Protein AF-0000000084335325 (afdb_homodimer)

Secondary structure (DSSP, 8-state):
-PPPHHHHHHHHHH-HHHHTTTEEEEEE-TTSSEEEEEE---TTSB-TTSSB-HHHHHHHHTTHHHHHHHHHHHHTT--EEEEEEEEEEEE-S---S-EEEEEE--HHHHHHHHHHHHHTSEEEEEEEEEEE-TTS-EEEEEEEEEEEEETT------/-PPPHHHHHHHHHS-HHHHTTTEEEEEE-TTSSEEEEEE---TTSB-TTSSB-HHHHHHHHTTHHHHHHHHHHHHTT--EEEEEEEEEEEE-S---S-EEEEEE--HHHHHHHHHHHHHTSEEEEEEEEEEE-TTS-EEEEEEEEEEEEETT------

pLDDT: mean 96.62, std 7.82, range [43.34, 98.94]

Foldseek 3Di:
DQDFQVVVQVVQCPPVLCVQQQKHWDGADRLLFKTKIKGFQDPRAADPVQFGHPSNVCSNVAPRPQSSLVRNCVVVPFDKDKDWDDKDKDFAAGRNGMKMKMFGDDPVNNVVQVVCCQQPQKDKDWGKIFIAGPVRDTGMMMIIIMIMGGPPHDHPPD/DQDFQVVVQVVVCPPVLQVQQQKHWDGADRLLFKTKIKGFQDPRAADPVQFGHPSNVCSNVAPRPQSSLVRNCVVVPFDKDKDWDDKDKDFAAGRNGMKMKMFGDDPVNNVVQVVCCQQPQKDKDWGKIFIAGPVRDTGMMMIIIMIMGGPPHDHPPD

InterPro domains:
  IPR027961 Protein of unknown function DUF4442 [PF14539] (14-147)
  IPR029069 HotDog domain superfamily [SSF54637] (5-148)

Structure (mmCIF, N/CA/C/O backbone):
data_AF-0000000084335325-model_v1
#
loop_
_entity.id
_entity.type
_entity.pdbx_description
1 polymer 'DUF4442 domain-containing protein'
#
loop_
_atom_site.group_PDB
_atom_site.id
_atom_site.type_symbol
_atom_site.label_atom_id
_atom_site.label_alt_id
_atom_site.label_comp_id
_atom_site.label_asym_id
_atom_site.label_entity_id
_atom_site.label_seq_id
_atom_site.pdbx_PDB_ins_code
_atom_site.Cartn_x
_atom_site.Cartn_y
_atom_site.Cartn_z
_atom_site.occupancy
_atom_site.B_iso_or_equiv
_atom_site.auth_seq_id
_atom_site.auth_comp_id
_atom_site.auth_asym_id
_atom_site.auth_atom_id
_atom_site.pdbx_PDB_model_num
ATOM 1 N N . MET A 1 1 ? -0.635 28.531 4.941 1 58.84 1 MET A N 1
ATOM 2 C CA . MET A 1 1 ? -2.002 28.5 5.453 1 58.84 1 MET A CA 1
ATOM 3 C C . MET A 1 1 ? -2.688 27.188 5.109 1 58.84 1 MET A C 1
ATOM 5 O O . MET A 1 1 ? -2.4 26.578 4.074 1 58.84 1 MET A O 1
ATOM 9 N N . ALA A 1 2 ? -3.318 26.516 6.203 1 70.94 2 ALA A N 1
ATOM 10 C CA . ALA A 1 2 ? -4.031 25.266 6.02 1 70.94 2 ALA A CA 1
ATOM 11 C C . ALA A 1 2 ? -5.051 25.359 4.883 1 70.94 2 ALA A C 1
ATOM 13 O O . ALA A 1 2 ? -5.594 26.438 4.629 1 70.94 2 ALA A O 1
ATOM 14 N N . ILE A 1 3 ? -5.035 24.531 3.912 1 90.06 3 ILE A N 1
ATOM 15 C CA . ILE A 1 3 ? -6.004 24.453 2.828 1 90.06 3 ILE A CA 1
ATOM 16 C C . ILE A 1 3 ? -7.375 24.078 3.391 1 90.06 3 ILE A C 1
ATOM 18 O O . ILE A 1 3 ? -7.484 23.641 4.535 1 90.06 3 ILE A O 1
ATOM 22 N N . SER A 1 4 ? -8.398 24.5 2.689 1 96.56 4 SER A N 1
ATOM 23 C CA . SER A 1 4 ? -9.734 24.141 3.133 1 96.56 4 SER A CA 1
ATOM 24 C C . SER A 1 4 ? -9.992 22.656 2.941 1 96.56 4 SER A C 1
ATOM 26 O O . SER A 1 4 ? -9.352 22 2.113 1 96.56 4 SER A O 1
ATOM 28 N N . ALA A 1 5 ? -10.898 22.125 3.721 1 97.5 5 ALA A N 1
ATOM 29 C CA . ALA A 1 5 ? -11.281 20.719 3.617 1 97.5 5 ALA A CA 1
ATOM 30 C C . ALA A 1 5 ? -11.828 20.406 2.227 1 97.5 5 ALA A C 1
ATOM 32 O O . ALA A 1 5 ? -11.562 19.328 1.681 1 97.5 5 ALA A O 1
ATOM 33 N N . SER A 1 6 ? -12.625 21.359 1.688 1 97.88 6 SER A N 1
ATOM 34 C CA . SER A 1 6 ? -13.203 21.156 0.362 1 97.88 6 SER A CA 1
ATOM 35 C C . SER A 1 6 ? -12.117 21.094 -0.707 1 97.88 6 SER A C 1
ATOM 37 O O . SER A 1 6 ? -12.164 20.234 -1.589 1 97.88 6 SER A O 1
ATOM 39 N N . LEU A 1 7 ? -11.219 21.984 -0.664 1 97.62 7 LEU A N 1
ATOM 40 C CA . LEU A 1 7 ? -10.117 21.984 -1.618 1 97.62 7 LEU A CA 1
ATOM 41 C C . LEU A 1 7 ? -9.289 20.703 -1.496 1 97.62 7 LEU A C 1
ATOM 43 O O . LEU A 1 7 ? -8.922 20.109 -2.506 1 97.62 7 LEU A O 1
ATOM 47 N N . LEU A 1 8 ? -8.977 20.297 -0.31 1 98.06 8 LEU A N 1
ATOM 48 C CA . LEU A 1 8 ? -8.234 19.062 -0.089 1 98.06 8 LEU A CA 1
ATOM 49 C C . LEU A 1 8 ? -9 17.859 -0.634 1 98.06 8 LEU A C 1
ATOM 51 O O . LEU A 1 8 ? -8.414 16.984 -1.28 1 98.06 8 LEU A O 1
ATOM 55 N N . LYS A 1 9 ? -10.289 17.797 -0.362 1 98.56 9 LYS A N 1
ATOM 56 C CA . LYS A 1 9 ? -11.133 16.719 -0.847 1 98.56 9 LYS A CA 1
ATOM 57 C C . LYS A 1 9 ? -11.023 16.578 -2.363 1 98.56 9 LYS A C 1
ATOM 59 O O . LYS A 1 9 ? -10.773 15.477 -2.871 1 98.56 9 LYS A O 1
ATOM 64 N N . TRP A 1 10 ? -11.164 17.672 -3.018 1 98.38 10 TRP A N 1
ATOM 65 C CA . TRP A 1 10 ? -11.125 17.641 -4.477 1 98.38 10 TRP A CA 1
ATOM 66 C C . TRP A 1 10 ? -9.703 17.391 -4.973 1 98.38 10 TRP A C 1
ATOM 68 O O . TRP A 1 10 ? -9.508 16.703 -5.988 1 98.38 10 TRP A O 1
ATOM 78 N N . GLY A 1 11 ? -8.711 17.953 -4.309 1 97.88 11 GLY A N 1
ATOM 79 C CA . GLY A 1 11 ? -7.332 17.641 -4.633 1 97.88 11 GLY A CA 1
ATOM 80 C C . GLY A 1 11 ? -7.031 16.156 -4.57 1 97.88 11 GLY A C 1
ATOM 81 O O . GLY A 1 11 ? -6.391 15.602 -5.469 1 97.88 11 GLY A O 1
ATOM 82 N N . LEU A 1 12 ? -7.504 15.516 -3.561 1 98.5 12 LEU A N 1
ATOM 83 C CA . LEU A 1 12 ? -7.254 14.094 -3.369 1 98.5 12 LEU A CA 1
ATOM 84 C C . LEU A 1 12 ? -8.078 13.258 -4.348 1 98.5 12 LEU A C 1
ATOM 86 O O . LEU A 1 12 ? -7.633 12.195 -4.797 1 98.5 12 LEU A O 1
ATOM 90 N N . ARG A 1 13 ? -9.289 13.758 -4.703 1 98.56 13 ARG A N 1
ATOM 91 C CA . ARG A 1 13 ? -10.109 13.07 -5.695 1 98.56 13 ARG A CA 1
ATOM 92 C C . ARG A 1 13 ? -9.414 13.023 -7.051 1 98.56 13 ARG A C 1
ATOM 94 O O . ARG A 1 13 ? -9.57 12.062 -7.801 1 98.56 13 ARG A O 1
ATOM 101 N N . PHE A 1 14 ? -8.633 14.016 -7.332 1 98.06 14 PHE A N 1
ATOM 102 C CA . PHE A 1 14 ? -8 14.102 -8.641 1 98.06 14 PHE A CA 1
ATOM 103 C C . PHE A 1 14 ? -6.539 13.672 -8.57 1 98.06 14 PHE A C 1
ATOM 105 O O . PHE A 1 14 ? -5.84 13.648 -9.578 1 98.06 14 PHE A O 1
ATOM 112 N N . TYR A 1 15 ? -6.055 13.344 -7.379 1 98.31 15 TYR A N 1
ATOM 113 C CA . TYR A 1 15 ? -4.719 12.781 -7.211 1 98.31 15 TYR A CA 1
ATOM 114 C C . TYR A 1 15 ? -4.59 11.445 -7.934 1 98.31 15 TYR A C 1
ATOM 116 O O . TYR A 1 15 ? -5.281 10.484 -7.598 1 98.31 15 TYR A O 1
ATOM 124 N N . PRO A 1 16 ? -3.756 11.312 -8.922 1 98 16 PRO A N 1
ATOM 125 C CA . PRO A 1 16 ? -3.77 10.195 -9.859 1 98 16 PRO A CA 1
ATOM 126 C C . PRO A 1 16 ? -3.697 8.836 -9.164 1 98 16 PRO A C 1
ATOM 128 O O . PRO A 1 16 ? -4.453 7.926 -9.508 1 98 16 PRO A O 1
ATOM 131 N N . PRO A 1 17 ? -2.85 8.68 -8.148 1 98.44 17 PRO A N 1
ATOM 132 C CA . PRO A 1 17 ? -2.795 7.371 -7.492 1 98.44 17 PRO A CA 1
ATOM 133 C C . PR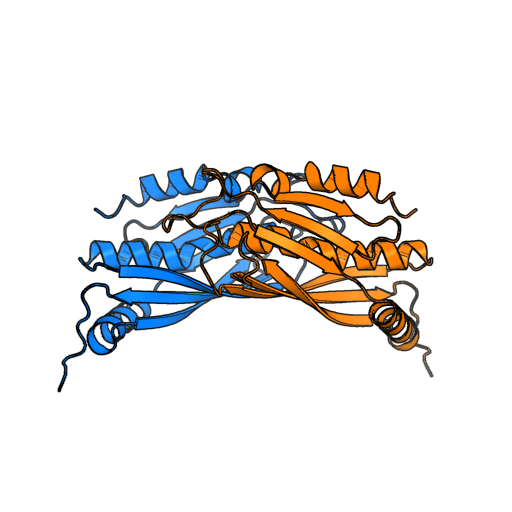O A 1 17 ? -4.141 6.941 -6.918 1 98.44 17 PRO A C 1
ATOM 135 O O . PRO A 1 17 ? -4.43 5.742 -6.84 1 98.44 17 PRO A O 1
ATOM 138 N N . LEU A 1 18 ? -4.922 7.891 -6.449 1 98.75 18 LEU A N 1
ATOM 139 C CA . LEU A 1 18 ? -6.242 7.559 -5.918 1 98.75 18 LEU A CA 1
ATOM 140 C C . LEU A 1 18 ? -7.27 7.473 -7.043 1 98.75 18 LEU A C 1
ATOM 142 O O . LEU A 1 18 ? -8.008 6.488 -7.141 1 98.75 18 LEU A O 1
ATOM 146 N N . LEU A 1 19 ? -7.293 8.398 -7.891 1 98.56 19 LEU A N 1
ATOM 147 C CA . LEU A 1 19 ? -8.312 8.562 -8.922 1 98.56 19 LEU A CA 1
ATOM 148 C C . LEU A 1 19 ? -8.375 7.328 -9.82 1 98.56 19 LEU A C 1
ATOM 150 O O . LEU A 1 19 ? -9.453 6.758 -10.023 1 98.56 19 LEU A O 1
ATOM 154 N N . PHE A 1 20 ? -7.281 6.871 -10.266 1 98.19 20 PHE A N 1
ATOM 155 C CA . PHE A 1 20 ? -7.273 5.832 -11.289 1 98.19 20 PHE A CA 1
ATOM 156 C C . PHE A 1 20 ? -7.406 4.453 -10.656 1 98.19 20 PHE A C 1
ATOM 158 O O . PHE A 1 20 ? -7.457 3.443 -11.367 1 98.19 20 PHE A O 1
ATOM 165 N N . GLN A 1 21 ? -7.496 4.438 -9.422 1 98.44 21 GLN A N 1
ATOM 166 C CA . GLN A 1 21 ? -7.742 3.184 -8.719 1 98.44 21 GLN A CA 1
ATOM 167 C C . GLN A 1 21 ? -9.156 3.143 -8.148 1 98.44 21 GLN A C 1
ATOM 169 O O . GLN A 1 21 ? -9.484 2.252 -7.359 1 98.44 21 GLN A O 1
ATOM 174 N N . ARG A 1 22 ? -9.898 4.188 -8.477 1 98.62 22 ARG A N 1
ATOM 175 C CA . ARG A 1 22 ? -11.305 4.258 -8.086 1 98.62 22 ARG A CA 1
ATOM 176 C C . ARG A 1 22 ? -11.445 4.402 -6.574 1 98.62 22 ARG A C 1
ATOM 178 O O . ARG A 1 22 ? -12.344 3.811 -5.969 1 98.62 22 ARG A O 1
ATOM 185 N N . ILE A 1 23 ? -10.516 5.082 -6.004 1 98.88 23 ILE A N 1
ATOM 186 C CA . ILE A 1 23 ? -10.57 5.504 -4.609 1 98.88 23 ILE A CA 1
ATOM 187 C C . ILE A 1 23 ? -11.219 6.887 -4.516 1 98.88 23 ILE A C 1
ATOM 189 O O . ILE A 1 23 ? -10.695 7.859 -5.062 1 98.88 23 ILE A O 1
ATOM 193 N N . TRP A 1 24 ? -12.32 6.953 -3.822 1 98.88 24 TRP A N 1
ATOM 194 C CA . TRP A 1 24 ? -13.133 8.164 -3.814 1 98.88 24 TRP A CA 1
ATOM 195 C C . TRP A 1 24 ? -13.258 8.727 -2.4 1 98.88 24 TRP A C 1
ATOM 197 O O . TRP A 1 24 ? -13.789 8.062 -1.507 1 98.88 24 TRP A O 1
ATOM 207 N N . VAL A 1 25 ? -12.703 9.945 -2.268 1 98.94 25 VAL A N 1
ATOM 208 C CA . VAL A 1 25 ? -12.891 10.641 -0.998 1 98.94 25 VAL A CA 1
ATOM 209 C C . VAL A 1 25 ? -14.312 11.188 -0.911 1 98.94 25 VAL A C 1
ATOM 211 O O . VAL A 1 25 ? -14.672 12.125 -1.625 1 98.94 25 VAL A O 1
ATOM 214 N N . VAL A 1 26 ? -15.102 10.648 -0.022 1 98.88 26 VAL A N 1
ATOM 215 C CA . VAL A 1 26 ? -16.516 10.992 0.103 1 98.88 26 VAL A CA 1
ATOM 216 C C . VAL A 1 26 ? -16.656 12.297 0.878 1 98.88 26 VAL A C 1
ATOM 218 O O . VAL A 1 26 ? -17.312 13.234 0.409 1 98.88 26 VAL A O 1
ATOM 221 N N . THR A 1 27 ? -16.062 12.352 2.061 1 98.81 27 THR A N 1
ATOM 222 C CA . THR A 1 27 ? -16.156 13.547 2.889 1 98.81 27 THR A CA 1
ATOM 223 C C . THR A 1 27 ? -14.844 13.797 3.625 1 98.81 27 THR A C 1
ATOM 225 O O . THR A 1 27 ? -14.102 12.859 3.922 1 98.81 27 THR A O 1
ATOM 228 N N . ILE A 1 28 ? -14.547 15.008 3.82 1 98.75 28 ILE A N 1
ATOM 229 C CA . ILE A 1 28 ? -13.57 15.484 4.793 1 98.75 28 ILE A CA 1
ATOM 230 C C . ILE A 1 28 ? -14.219 16.531 5.707 1 98.75 28 ILE A C 1
ATOM 232 O O . ILE A 1 28 ? -14.766 17.531 5.23 1 98.75 28 ILE A O 1
ATOM 236 N N . ALA A 1 29 ? -14.188 16.219 6.977 1 98.75 29 ALA A N 1
ATOM 237 C CA . ALA A 1 29 ? -14.758 17.156 7.93 1 98.75 29 ALA A CA 1
ATOM 238 C C . ALA A 1 29 ? -14.008 18.5 7.898 1 98.75 29 ALA A C 1
ATOM 240 O O . ALA A 1 29 ? -12.797 18.531 7.688 1 98.75 29 ALA A O 1
ATOM 241 N N . LYS A 1 30 ? -14.656 19.594 8.211 1 97.88 30 LYS A N 1
ATOM 242 C CA . LYS A 1 30 ? -14.078 20.938 8.18 1 97.88 30 LYS A CA 1
ATOM 243 C C . LYS A 1 30 ? -12.922 21.062 9.172 1 97.88 30 LYS A C 1
ATOM 245 O O . LYS A 1 30 ? -11.961 21.797 8.938 1 97.88 30 LYS A O 1
ATOM 250 N N . ASP A 1 31 ? -13.07 20.312 10.227 1 97.56 31 ASP A N 1
ATOM 251 C CA . ASP A 1 31 ? -12.031 20.375 11.25 1 97.56 31 ASP A CA 1
ATOM 252 C C . ASP A 1 31 ? -10.938 19.344 10.992 1 97.56 31 ASP A C 1
ATOM 254 O O . ASP A 1 31 ? -10.055 19.141 11.828 1 97.56 31 ASP A O 1
ATOM 258 N N . PHE A 1 32 ? -11.047 18.531 9.875 1 98.31 32 PHE A N 1
ATOM 259 C CA . PHE A 1 32 ? -10.062 17.562 9.383 1 98.31 32 PHE A CA 1
ATOM 260 C C . PHE A 1 32 ? -9.961 16.359 10.32 1 98.31 32 PHE A C 1
ATOM 262 O O . PHE A 1 32 ? -9.016 15.586 10.242 1 98.31 32 PHE A O 1
ATOM 269 N N . LYS A 1 33 ? -10.922 16.156 11.188 1 98.69 33 LYS A N 1
ATOM 270 C CA . LYS A 1 33 ? -10.812 15.094 12.172 1 98.69 33 LYS A CA 1
ATOM 271 C C . LYS A 1 33 ? -11.516 13.828 11.688 1 98.69 33 LYS A C 1
ATOM 273 O O . LYS A 1 33 ? -11.469 12.789 12.359 1 98.69 33 LYS A O 1
ATOM 278 N N . SER A 1 34 ? -12.102 13.977 10.562 1 98.81 34 SER A N 1
ATOM 279 C CA . SER A 1 34 ? -12.789 12.812 10.016 1 98.81 34 SER A CA 1
ATOM 280 C C . SER A 1 34 ? -12.773 12.828 8.492 1 98.81 34 SER A C 1
ATOM 282 O O . SER A 1 34 ? -13.109 13.844 7.875 1 98.81 34 SER A O 1
ATOM 284 N N . THR A 1 35 ? -12.398 11.75 7.895 1 98.88 35 THR A N 1
ATOM 285 C CA . THR A 1 35 ? -12.398 11.57 6.445 1 98.88 35 THR A CA 1
ATOM 286 C C . THR A 1 35 ? -13.016 10.227 6.07 1 98.88 35 THR A C 1
ATOM 288 O O . THR A 1 35 ? -12.609 9.18 6.59 1 98.88 35 THR A O 1
ATOM 291 N N . THR A 1 36 ? -14 10.227 5.215 1 98.94 36 THR A N 1
ATOM 292 C CA . THR A 1 36 ? -14.617 9.016 4.707 1 98.94 36 THR A CA 1
ATOM 293 C C . THR A 1 36 ? -14.188 8.742 3.268 1 98.94 36 THR A C 1
ATOM 295 O O . THR A 1 36 ? -14.188 9.648 2.434 1 98.94 36 THR A O 1
ATOM 298 N N . VAL A 1 37 ? -13.828 7.508 3.029 1 98.94 37 VAL A N 1
ATOM 299 C CA . VAL A 1 37 ? -13.32 7.102 1.724 1 98.94 37 VAL A CA 1
ATOM 300 C C . VAL A 1 37 ? -14.062 5.859 1.238 1 98.94 37 VAL A C 1
ATOM 302 O O . VAL A 1 37 ? -14.367 4.965 2.029 1 98.94 37 VAL A O 1
ATOM 305 N N . LYS A 1 38 ? -14.438 5.82 0.013 1 98.94 38 LYS A N 1
ATOM 306 C CA . LYS A 1 38 ? -15.023 4.664 -0.659 1 98.94 38 LYS A CA 1
ATOM 307 C C . LYS A 1 38 ? -14.102 4.137 -1.754 1 98.94 38 LYS A C 1
ATOM 309 O O . LYS A 1 38 ? -13.57 4.914 -2.553 1 98.94 38 LYS A O 1
ATOM 314 N N . VAL A 1 39 ? -13.844 2.836 -1.726 1 98.94 39 VAL A N 1
ATOM 315 C CA . VAL A 1 39 ? -13.133 2.16 -2.807 1 98.94 39 VAL A CA 1
ATOM 316 C C . VAL A 1 39 ? -14.133 1.395 -3.678 1 98.94 39 VAL A C 1
ATOM 318 O O . VAL A 1 39 ? -14.727 0.408 -3.232 1 98.94 39 VAL A O 1
ATOM 321 N N . ASN A 1 40 ? -14.273 1.841 -4.887 1 98.81 40 ASN A N 1
ATOM 322 C CA . ASN A 1 40 ? -15.211 1.2 -5.805 1 98.81 40 ASN A CA 1
ATOM 323 C C . ASN A 1 40 ? -14.555 0.04 -6.551 1 98.81 40 ASN A C 1
ATOM 325 O O . ASN A 1 40 ? -13.578 0.234 -7.277 1 98.81 40 ASN A O 1
ATOM 329 N N . ARG A 1 41 ? -15.125 -1.084 -6.305 1 98.5 41 ARG A N 1
ATOM 330 C CA . ARG A 1 41 ? -14.625 -2.242 -7.039 1 98.5 41 ARG A CA 1
ATOM 331 C C . ARG A 1 41 ? -14.961 -2.139 -8.523 1 98.5 41 ARG A C 1
ATOM 333 O O . ARG A 1 41 ? -16.109 -1.835 -8.883 1 98.5 41 ARG A O 1
ATOM 340 N N . SER A 1 42 ? -14.039 -2.404 -9.367 1 98.06 42 SER A N 1
ATOM 341 C CA . SER A 1 42 ? -14.234 -2.383 -10.812 1 98.06 42 SER A CA 1
ATOM 342 C C . SER A 1 42 ? -13.172 -3.217 -11.523 1 98.06 42 SER A C 1
ATOM 344 O O . SER A 1 42 ? -12.266 -3.75 -10.883 1 98.06 42 SER A O 1
ATOM 346 N N . LEU A 1 43 ? -13.297 -3.367 -12.859 1 96.38 43 LEU A N 1
ATOM 347 C CA . LEU A 1 43 ? -12.32 -4.109 -13.648 1 96.38 43 LEU A CA 1
ATOM 348 C C . LEU A 1 43 ? -10.969 -3.404 -13.648 1 96.38 43 LEU A C 1
ATOM 350 O O . LEU A 1 43 ? -9.945 -4.012 -13.977 1 96.38 43 LEU A O 1
ATOM 354 N N . PHE A 1 44 ? -10.898 -2.145 -13.117 1 96.56 44 PHE A N 1
ATOM 355 C CA . PHE A 1 44 ? -9.688 -1.33 -13.172 1 96.56 44 PHE A CA 1
ATOM 356 C C . PHE A 1 44 ? -8.812 -1.579 -11.953 1 96.56 44 PHE A C 1
ATOM 358 O O . PHE A 1 44 ? -7.645 -1.172 -11.922 1 96.56 44 PHE A O 1
ATOM 365 N N . ASN A 1 45 ? -9.391 -2.234 -11 1 98.5 45 ASN A N 1
ATOM 366 C CA . ASN A 1 45 ? -8.609 -2.383 -9.781 1 98.5 45 ASN A CA 1
ATOM 367 C C . ASN A 1 45 ? -8.805 -3.76 -9.156 1 98.5 45 ASN A C 1
ATOM 369 O O . ASN A 1 45 ? -8.648 -3.922 -7.941 1 98.5 45 ASN A O 1
ATOM 373 N N . ILE A 1 46 ? -9.242 -4.77 -9.898 1 97.94 46 ILE A N 1
ATOM 374 C CA . ILE A 1 46 ? -9.406 -6.109 -9.352 1 97.94 46 ILE A CA 1
ATOM 375 C C . ILE A 1 46 ? -8.188 -6.961 -9.703 1 97.94 46 ILE A C 1
ATOM 377 O O . ILE A 1 46 ? -7.52 -6.723 -10.711 1 97.94 46 ILE A O 1
ATOM 381 N N . ASN A 1 47 ? -7.879 -7.887 -8.82 1 97.25 47 ASN A N 1
ATOM 382 C CA . ASN A 1 47 ? -6.789 -8.828 -9.047 1 97.25 47 ASN A CA 1
ATOM 383 C C . ASN A 1 47 ? -7.277 -10.102 -9.734 1 97.25 47 ASN A C 1
ATOM 385 O O . ASN A 1 47 ? -8.43 -10.172 -10.172 1 97.25 47 ASN A O 1
ATOM 389 N N . TYR A 1 48 ? -6.344 -11.047 -9.961 1 94.56 48 TYR A N 1
ATOM 390 C CA . TYR A 1 48 ? -6.668 -12.266 -10.703 1 94.56 48 TYR A CA 1
ATOM 391 C C . TYR A 1 48 ? -7.609 -13.156 -9.906 1 94.56 48 TYR A C 1
ATOM 393 O O . TYR A 1 48 ? -8.195 -14.094 -10.445 1 94.56 48 TYR A O 1
ATOM 401 N N . ASN A 1 49 ? -7.777 -12.922 -8.562 1 96.19 49 ASN A N 1
ATOM 402 C CA . ASN A 1 49 ? -8.75 -13.633 -7.742 1 96.19 49 ASN A CA 1
ATOM 403 C C . ASN A 1 49 ? -10.102 -12.906 -7.727 1 96.19 49 ASN A C 1
ATOM 405 O O . ASN A 1 49 ? -10.969 -13.234 -6.918 1 96.19 49 ASN A O 1
ATOM 409 N N . TYR A 1 50 ? -10.242 -11.852 -8.484 1 96.94 50 TYR A N 1
ATOM 410 C CA . TYR A 1 50 ? -11.469 -11.086 -8.68 1 96.94 50 TYR A CA 1
ATOM 411 C C . TYR A 1 50 ? -11.844 -10.312 -7.426 1 96.94 50 TYR A C 1
ATOM 413 O O . TYR A 1 50 ? -13.023 -10.102 -7.145 1 96.94 50 TYR A O 1
ATOM 421 N N . ALA A 1 51 ? -10.977 -10 -6.633 1 98.38 51 ALA A N 1
ATOM 422 C CA . ALA A 1 51 ? -11.109 -9.094 -5.496 1 98.38 51 ALA A CA 1
ATOM 423 C C . ALA A 1 51 ? -10.367 -7.781 -5.75 1 98.38 51 ALA A C 1
ATOM 425 O O . ALA A 1 51 ? -9.562 -7.688 -6.676 1 98.38 51 ALA A O 1
ATOM 426 N N . ILE A 1 52 ? -10.672 -6.777 -5.004 1 98.88 52 ILE A N 1
ATOM 427 C CA . ILE A 1 52 ? -9.945 -5.52 -5.121 1 98.88 52 ILE A CA 1
ATOM 428 C C . ILE A 1 52 ? -8.461 -5.762 -4.863 1 98.88 52 ILE A C 1
ATOM 430 O O . ILE A 1 52 ? -8.094 -6.469 -3.92 1 98.88 52 ILE A O 1
ATOM 434 N N . PHE A 1 53 ? -7.605 -5.203 -5.672 1 98.88 53 PHE A N 1
ATOM 435 C CA . PHE A 1 53 ? -6.152 -5.293 -5.605 1 98.88 53 PHE A CA 1
ATOM 436 C C . PHE A 1 53 ? -5.637 -4.762 -4.273 1 98.88 53 PHE A C 1
ATOM 438 O O . PHE A 1 53 ? -6.016 -3.666 -3.85 1 98.88 53 PHE A O 1
ATOM 445 N N . GLY A 1 54 ? -4.766 -5.547 -3.588 1 98.75 54 GLY A N 1
ATOM 446 C CA . GLY A 1 54 ? -4.246 -5.148 -2.289 1 98.75 54 GLY A CA 1
ATOM 447 C C . GLY A 1 54 ? -3.574 -3.787 -2.309 1 98.75 54 GLY A C 1
ATOM 448 O O . GLY A 1 54 ? -3.707 -3.008 -1.363 1 98.75 54 GLY A O 1
ATOM 449 N N . GLY A 1 55 ? -2.779 -3.533 -3.379 1 98.69 55 GLY A N 1
ATOM 450 C CA . GLY A 1 55 ? -2.156 -2.227 -3.537 1 98.69 55 GLY A CA 1
ATOM 451 C C . GLY A 1 55 ? -3.154 -1.085 -3.516 1 98.69 55 GLY A C 1
ATOM 452 O O . GLY A 1 55 ? -2.873 -0.017 -2.967 1 98.69 55 GLY A O 1
ATOM 453 N N . THR A 1 56 ? -4.312 -1.281 -4.105 1 98.88 56 THR A N 1
ATOM 454 C CA . THR A 1 56 ? -5.383 -0.29 -4.105 1 98.88 56 THR A CA 1
ATOM 455 C C . THR A 1 56 ? -5.852 -0 -2.684 1 98.88 56 THR A C 1
ATOM 457 O O . THR A 1 56 ? -6.043 1.159 -2.312 1 98.88 56 THR A O 1
ATOM 460 N N . LEU A 1 57 ? -5.957 -1.041 -1.92 1 98.88 57 LEU A N 1
ATOM 461 C CA . LEU A 1 57 ? -6.461 -0.901 -0.558 1 98.88 57 LEU A CA 1
ATOM 462 C C . LEU A 1 57 ? -5.461 -0.151 0.317 1 98.88 57 LEU A C 1
ATOM 464 O O . LEU A 1 57 ? -5.848 0.714 1.106 1 98.88 57 LEU A O 1
ATOM 468 N N . PHE A 1 58 ? -4.242 -0.449 0.174 1 98.81 58 PHE A N 1
ATOM 469 C CA . PHE A 1 58 ? -3.225 0.293 0.909 1 98.81 58 PHE A CA 1
ATOM 470 C C . PHE A 1 58 ? -3.176 1.745 0.45 1 98.81 58 PHE A C 1
ATOM 472 O O . PHE A 1 58 ? -3.068 2.658 1.271 1 98.81 58 PHE A O 1
ATOM 479 N N . CYS A 1 59 ? -3.197 1.973 -0.829 1 98.69 59 CYS A N 1
ATOM 480 C CA . CYS A 1 59 ? -3.223 3.324 -1.378 1 98.69 59 CYS A CA 1
ATOM 481 C C . CYS A 1 59 ? -4.344 4.145 -0.753 1 98.69 59 CYS A C 1
ATOM 483 O O . CYS A 1 59 ? -4.168 5.332 -0.473 1 98.69 59 CYS A O 1
ATOM 485 N N . ALA A 1 60 ? -5.465 3.529 -0.55 1 98.81 60 ALA A N 1
ATOM 486 C CA . ALA A 1 60 ? -6.648 4.199 -0.015 1 98.81 60 ALA A CA 1
ATOM 487 C C . ALA A 1 60 ? -6.441 4.598 1.442 1 98.81 60 ALA A C 1
ATOM 489 O O . ALA A 1 60 ? -6.973 5.613 1.896 1 98.81 60 ALA A O 1
ATOM 490 N N . ALA A 1 61 ? -5.691 3.811 2.141 1 98.75 61 ALA A N 1
ATOM 491 C CA . ALA A 1 61 ? -5.582 4.008 3.584 1 98.75 61 ALA A CA 1
ATOM 492 C C . ALA A 1 61 ? -4.41 4.918 3.928 1 98.75 61 ALA A C 1
ATOM 494 O O . ALA A 1 61 ? -4.395 5.547 4.988 1 98.75 61 ALA A O 1
ATOM 495 N N . ASP A 1 62 ? -3.457 5.059 3.096 1 98.69 62 ASP A N 1
ATOM 496 C CA . ASP A 1 62 ? -2.131 5.594 3.389 1 98.69 62 ASP A CA 1
ATOM 497 C C . ASP A 1 62 ? -2.199 7.086 3.719 1 98.69 62 ASP A C 1
ATOM 499 O O . ASP A 1 62 ? -1.639 7.531 4.723 1 98.69 62 ASP A O 1
ATOM 503 N N . PRO A 1 63 ? -2.857 7.906 3.061 1 98.56 63 PRO A N 1
ATOM 504 C CA . PRO A 1 63 ? -2.588 9.344 3.123 1 98.56 63 PRO A CA 1
ATOM 505 C C . PRO A 1 63 ? -3.357 10.039 4.242 1 98.56 63 PRO A C 1
ATOM 507 O O . PRO A 1 63 ? -3.035 11.172 4.605 1 98.56 63 PRO A O 1
ATOM 510 N N . PHE A 1 64 ? -4.332 9.453 4.785 1 98.56 64 PHE A N 1
ATOM 511 C CA . PHE A 1 64 ? -5.367 10.25 5.434 1 98.56 64 PHE A CA 1
ATOM 512 C C . PHE A 1 64 ? -4.941 10.641 6.844 1 98.56 64 PHE A C 1
ATOM 514 O O . PHE A 1 64 ? -4.977 11.82 7.203 1 98.56 64 PHE A O 1
ATOM 521 N N . HIS A 1 65 ? -4.438 9.68 7.66 1 98.62 65 HIS A N 1
ATOM 522 C CA . HIS A 1 65 ? -4.074 10.062 9.023 1 98.62 65 HIS A CA 1
ATOM 523 C C . HIS A 1 65 ? -2.93 11.07 9.016 1 98.62 65 HIS A C 1
ATOM 525 O O . HIS A 1 65 ? -2.986 12.086 9.719 1 98.62 65 HIS A O 1
ATOM 531 N N . PRO A 1 66 ? -1.864 10.867 8.219 1 98.38 66 PRO A N 1
ATOM 532 C CA . PRO A 1 66 ? -0.813 11.891 8.172 1 98.38 66 PRO A CA 1
ATOM 533 C C . PRO A 1 66 ? -1.328 13.25 7.707 1 98.38 66 PRO A C 1
ATOM 535 O O . PRO A 1 66 ? -0.984 14.273 8.297 1 98.38 66 PRO A O 1
ATOM 538 N N . ILE A 1 67 ? -2.145 13.289 6.691 1 98.38 67 ILE A N 1
ATOM 539 C CA . ILE A 1 67 ? -2.652 14.547 6.152 1 98.38 67 ILE A CA 1
ATOM 540 C C . ILE A 1 67 ? -3.541 15.234 7.188 1 98.38 67 ILE A C 1
ATOM 542 O O . ILE A 1 67 ? -3.434 16.438 7.402 1 98.38 67 ILE A O 1
ATOM 546 N N . MET A 1 68 ? -4.406 14.469 7.809 1 98.5 68 MET A N 1
ATOM 547 C CA . MET A 1 68 ? -5.309 15.016 8.82 1 98.5 68 MET A CA 1
ATOM 548 C C . MET A 1 68 ? -4.523 15.625 9.977 1 98.5 68 MET A C 1
ATOM 550 O O . MET A 1 68 ? -4.793 16.766 10.383 1 98.5 68 MET A O 1
ATOM 554 N N . MET A 1 69 ? -3.555 14.883 10.477 1 98.44 69 MET A N 1
ATOM 555 C CA . MET A 1 69 ? -2.729 15.398 11.562 1 98.44 69 MET A CA 1
ATOM 556 C C . MET A 1 69 ? -2.004 16.672 11.133 1 98.44 69 MET A C 1
ATOM 558 O O . MET A 1 69 ? -1.95 17.641 11.891 1 98.44 69 MET A O 1
ATOM 562 N N . HIS A 1 70 ? -1.459 16.641 9.945 1 98.31 70 HIS A N 1
ATOM 563 C CA . HIS A 1 70 ? -0.753 17.797 9.422 1 98.31 70 HIS A CA 1
ATOM 564 C C . HIS A 1 70 ? -1.658 19.031 9.391 1 98.31 70 HIS A C 1
ATOM 566 O O . HIS A 1 70 ? -1.286 20.094 9.891 1 98.31 70 HIS A O 1
ATOM 572 N N . GLN A 1 71 ? -2.84 18.859 8.875 1 98.31 71 GLN A N 1
ATOM 573 C CA . GLN A 1 71 ? -3.766 19.984 8.727 1 98.31 71 GLN A CA 1
ATOM 574 C C . GLN A 1 71 ? -4.227 20.5 10.086 1 98.31 71 GLN A C 1
ATOM 576 O O . GLN A 1 71 ? -4.305 21.719 10.305 1 98.31 71 GLN A O 1
ATOM 581 N N . VAL A 1 72 ? -4.539 19.594 10.984 1 98.31 72 VAL A N 1
ATOM 582 C CA . VAL A 1 72 ? -5.012 19.969 12.312 1 98.31 72 VAL A CA 1
ATOM 583 C C . VAL A 1 72 ? -3.941 20.766 13.039 1 98.31 72 VAL A C 1
ATOM 585 O O . VAL A 1 72 ? -4.23 21.828 13.602 1 98.31 72 VAL A O 1
ATOM 588 N N . LEU A 1 73 ? -2.729 20.328 12.992 1 98.12 73 LEU A N 1
ATOM 589 C CA . LEU A 1 73 ? -1.639 20.984 13.703 1 98.12 73 LEU A CA 1
ATOM 590 C C . LEU A 1 73 ? -1.29 22.312 13.039 1 98.12 73 LEU A C 1
ATOM 592 O O . LEU A 1 73 ? -1.032 23.312 13.727 1 98.12 73 LEU A O 1
ATOM 596 N N . LEU A 1 74 ? -1.294 22.328 11.727 1 97.25 74 LEU A N 1
ATOM 597 C CA . LEU A 1 74 ? -1.068 23.562 11.008 1 97.25 74 LEU A CA 1
ATOM 598 C C . LEU A 1 74 ? -2.105 24.609 11.391 1 97.25 74 LEU A C 1
ATOM 600 O O . LEU A 1 74 ? -1.764 25.781 11.625 1 97.25 74 LEU A O 1
ATOM 604 N N . ASN A 1 75 ? -3.314 24.172 11.461 1 96.88 75 ASN A N 1
ATOM 605 C CA . ASN A 1 75 ? -4.406 25.078 11.805 1 96.88 75 ASN A CA 1
ATOM 606 C C . ASN A 1 75 ? -4.27 25.609 13.227 1 96.88 75 ASN A C 1
ATOM 608 O O . ASN A 1 75 ? -4.773 26.688 13.539 1 96.88 75 ASN A O 1
ATOM 612 N N . LYS A 1 76 ? -3.58 24.906 14.008 1 96.62 76 LYS A N 1
ATOM 613 C CA . LYS A 1 76 ? -3.361 25.328 15.391 1 96.62 76 LYS A CA 1
ATOM 614 C C . LYS A 1 76 ? -2.113 26.203 15.508 1 96.62 76 LYS A C 1
ATOM 616 O O . LYS A 1 76 ? -1.746 26.609 16.609 1 96.62 76 LYS A O 1
ATOM 621 N N . GLY A 1 77 ? -1.406 26.359 14.414 1 96.19 77 GLY A N 1
ATOM 622 C CA . GLY A 1 77 ? -0.288 27.281 14.391 1 96.19 77 GLY A CA 1
ATOM 623 C C . GLY A 1 77 ? 1.062 26.594 14.453 1 96.19 77 GLY A C 1
ATOM 624 O O . GLY A 1 77 ? 2.098 27.266 14.562 1 96.19 77 GLY A O 1
ATOM 625 N N . TYR A 1 78 ? 1.044 25.297 14.391 1 97 78 TYR A N 1
ATOM 626 C CA . TYR A 1 78 ? 2.303 24.562 14.477 1 97 78 TYR A CA 1
ATOM 627 C C . TYR A 1 78 ? 3.016 24.547 13.125 1 97 78 TYR A C 1
ATOM 629 O O . TYR A 1 78 ? 2.371 24.578 12.078 1 97 78 TYR A O 1
ATOM 637 N N . LYS A 1 79 ? 4.316 24.578 13.203 1 97.12 79 LYS A N 1
ATOM 638 C CA . LYS A 1 79 ? 5.156 24.203 12.062 1 97.12 79 LYS A CA 1
ATOM 639 C C . LYS A 1 79 ? 5.711 22.797 12.227 1 97.12 79 LYS A C 1
ATOM 641 O O . LYS A 1 79 ? 6.641 22.578 13.008 1 97.12 79 LYS A O 1
ATOM 646 N N . VAL A 1 80 ? 5.113 21.906 11.492 1 97.88 80 VAL A N 1
ATOM 647 C CA . VAL A 1 80 ? 5.469 20.5 11.695 1 97.88 80 VAL A CA 1
ATOM 648 C C . VAL A 1 80 ? 5.75 19.844 10.352 1 97.88 80 VAL A C 1
ATOM 650 O O . VAL A 1 80 ? 5.301 20.328 9.305 1 97.88 80 VAL A O 1
ATOM 653 N N . ILE A 1 81 ? 6.527 18.797 10.391 1 97.62 81 ILE A N 1
ATOM 654 C CA . ILE A 1 81 ? 6.578 17.828 9.305 1 97.62 81 ILE A CA 1
ATOM 655 C C . ILE A 1 81 ? 5.883 16.531 9.742 1 97.62 81 ILE A C 1
ATOM 657 O O . ILE A 1 81 ? 6.02 16.109 10.883 1 97.62 81 ILE A O 1
ATOM 661 N N . VAL A 1 82 ? 5.098 16 8.883 1 98.25 82 VAL A N 1
ATOM 662 C CA . VAL A 1 82 ? 4.383 14.766 9.164 1 98.25 82 VAL A CA 1
ATOM 663 C C . VAL A 1 82 ? 4.707 13.727 8.102 1 98.25 82 VAL A C 1
ATOM 665 O O . VAL A 1 82 ? 4.574 13.992 6.902 1 98.25 82 VAL A O 1
ATOM 668 N N . TRP A 1 83 ? 5.191 12.461 8.523 1 98.12 83 TRP A N 1
ATOM 669 C CA . TRP A 1 83 ? 5.527 11.344 7.652 1 98.12 83 TRP A CA 1
ATOM 670 C C . TRP A 1 83 ? 4.832 10.062 8.109 1 98.12 83 TRP A C 1
ATOM 672 O O . TRP A 1 83 ? 4.555 9.898 9.305 1 98.12 83 TRP A O 1
ATOM 682 N N . SER A 1 84 ? 4.496 9.258 7.152 1 98.25 84 SER A N 1
ATOM 683 C CA . SER A 1 84 ? 4.289 7.863 7.516 1 98.25 84 SER A CA 1
ATOM 684 C C . SER A 1 84 ? 5.617 7.145 7.723 1 98.25 84 SER A C 1
ATOM 686 O O . SER A 1 84 ? 6.516 7.227 6.879 1 98.25 84 SER A O 1
ATOM 688 N N . LYS A 1 85 ? 5.777 6.426 8.773 1 98.5 85 LYS A N 1
ATOM 689 C CA . LYS A 1 85 ? 7.004 5.699 9.086 1 98.5 85 LYS A CA 1
ATOM 690 C C . LYS A 1 85 ? 6.891 4.234 8.688 1 98.5 85 LYS A C 1
ATOM 692 O O . LYS A 1 85 ? 7.875 3.619 8.266 1 98.5 85 LYS A O 1
ATOM 697 N N . SER A 1 86 ? 5.812 3.678 8.945 1 98.88 86 SER A N 1
ATOM 698 C CA . SER A 1 86 ? 5.516 2.299 8.578 1 98.88 86 SER A CA 1
ATOM 699 C C . SER A 1 86 ? 4.012 2.055 8.5 1 98.88 86 SER A C 1
ATOM 701 O O . SER A 1 86 ? 3.221 2.902 8.922 1 98.88 86 SER A O 1
ATOM 703 N N . ALA A 1 87 ? 3.686 0.968 7.945 1 98.88 87 ALA A N 1
ATOM 704 C CA . ALA A 1 87 ? 2.287 0.549 7.91 1 98.88 87 ALA A CA 1
ATOM 705 C C . ALA A 1 87 ? 2.172 -0.968 7.797 1 98.88 87 ALA A C 1
ATOM 707 O O . ALA A 1 87 ? 3.07 -1.628 7.27 1 98.88 87 ALA A O 1
ATOM 708 N N . GLN A 1 88 ? 1.163 -1.456 8.367 1 98.88 88 GLN A N 1
ATOM 709 C CA . GLN A 1 88 ? 0.804 -2.865 8.266 1 98.88 88 GLN A CA 1
ATOM 710 C C . GLN A 1 88 ? -0.627 -3.031 7.762 1 98.88 88 GLN A C 1
ATOM 712 O O . GLN A 1 88 ? -1.544 -2.369 8.25 1 98.88 88 GLN A O 1
ATOM 717 N N . ILE A 1 89 ? -0.78 -3.836 6.793 1 98.94 89 ILE A N 1
ATOM 718 C CA . ILE A 1 89 ? -2.104 -4.145 6.262 1 98.94 89 ILE A CA 1
ATOM 719 C C . ILE A 1 89 ? -2.387 -5.637 6.418 1 98.94 89 ILE A C 1
ATOM 721 O O . ILE A 1 89 ? -1.511 -6.469 6.172 1 98.94 89 ILE A O 1
ATOM 725 N N . ASN A 1 90 ? -3.545 -5.945 6.922 1 98.94 90 ASN A N 1
ATOM 726 C CA . ASN A 1 90 ? -4.031 -7.316 7.055 1 98.94 90 ASN A CA 1
ATOM 727 C C . ASN A 1 90 ? -5.266 -7.559 6.191 1 98.94 90 ASN A C 1
ATOM 729 O O . ASN A 1 90 ? -6.285 -6.883 6.352 1 98.94 90 ASN A O 1
ATOM 733 N N . PHE A 1 91 ? -5.094 -8.484 5.297 1 98.81 91 PHE A N 1
ATOM 734 C CA . PHE A 1 91 ? -6.207 -8.883 4.441 1 98.81 91 PHE A CA 1
ATOM 735 C C . PHE A 1 91 ? -7.008 -10.008 5.086 1 98.81 91 PHE A C 1
ATOM 737 O O . PHE A 1 91 ? -6.613 -11.172 5.023 1 98.81 91 PHE A O 1
ATOM 744 N N . LEU A 1 92 ? -8.172 -9.727 5.605 1 98.69 92 LEU A N 1
ATOM 745 C CA . LEU A 1 92 ? -8.961 -10.664 6.391 1 98.69 92 LEU A CA 1
ATOM 746 C C . LEU A 1 92 ? -9.945 -11.422 5.5 1 98.69 92 LEU A C 1
ATOM 748 O O . LEU A 1 92 ? -10.172 -12.617 5.691 1 98.69 92 LEU A O 1
ATOM 752 N N . LYS A 1 93 ? -10.578 -10.719 4.582 1 97.75 93 LYS A N 1
ATOM 753 C CA . LYS A 1 93 ? -11.5 -11.242 3.576 1 97.75 93 LYS A CA 1
ATOM 754 C C . LYS A 1 93 ? -11.273 -10.578 2.223 1 97.75 93 LYS A C 1
ATOM 756 O O . LYS A 1 93 ? -10.883 -9.406 2.158 1 97.75 93 LYS A O 1
ATOM 761 N N . PRO A 1 94 ? -11.531 -11.375 1.177 1 97.12 94 PRO A N 1
ATOM 762 C CA . PRO A 1 94 ? -11.422 -10.75 -0.143 1 97.12 94 PRO A CA 1
ATOM 763 C C . PRO A 1 94 ? -12.352 -9.547 -0.304 1 97.12 94 PRO A C 1
ATOM 765 O O . PRO A 1 94 ? -13.492 -9.578 0.17 1 97.12 94 PRO A O 1
ATOM 768 N N . GLY A 1 95 ? -11.789 -8.453 -0.865 1 97.12 95 GLY A N 1
ATOM 769 C CA . GLY A 1 95 ? -12.617 -7.316 -1.249 1 97.12 95 GLY A CA 1
ATOM 770 C C . GLY A 1 95 ? -13.469 -7.59 -2.477 1 97.12 95 GLY A C 1
ATOM 771 O O . GLY A 1 95 ? -13.203 -7.055 -3.555 1 97.12 95 GLY A O 1
ATOM 772 N N . ALA A 1 96 ? -14.594 -8.242 -2.359 1 96.81 96 ALA A N 1
ATOM 773 C CA . ALA A 1 96 ? -15.414 -8.703 -3.475 1 96.81 96 ALA A CA 1
ATOM 774 C C . ALA A 1 96 ? -16.5 -7.684 -3.814 1 96.81 96 ALA A C 1
ATOM 776 O O . ALA A 1 96 ? -17.25 -7.871 -4.77 1 96.81 96 ALA A O 1
ATOM 777 N N . THR A 1 97 ? -16.609 -6.672 -3.041 1 97.81 97 THR A N 1
ATOM 778 C CA . THR A 1 97 ? -17.531 -5.559 -3.254 1 97.81 97 THR A CA 1
ATOM 779 C C . THR A 1 97 ? -16.828 -4.227 -2.988 1 97.81 97 THR A C 1
ATOM 781 O O . THR A 1 97 ? -15.625 -4.191 -2.715 1 97.81 97 THR A O 1
ATOM 784 N N . ASP A 1 98 ? -17.578 -3.148 -3.182 1 98.75 98 ASP A N 1
ATOM 785 C CA . ASP A 1 98 ? -17.062 -1.867 -2.725 1 98.75 98 ASP A CA 1
ATOM 786 C C . ASP A 1 98 ? -16.719 -1.914 -1.237 1 98.75 98 ASP A C 1
ATOM 788 O O . ASP A 1 98 ? -17.391 -2.594 -0.461 1 98.75 98 ASP A O 1
ATOM 792 N N . LEU A 1 99 ? -15.68 -1.225 -0.921 1 98.94 99 LEU A N 1
ATOM 793 C CA . LEU A 1 99 ? -15.297 -1.095 0.48 1 98.94 99 LEU A CA 1
ATOM 794 C C . LEU A 1 99 ? -15.32 0.366 0.918 1 98.94 99 LEU A C 1
ATOM 796 O O . LEU A 1 99 ? -15.188 1.269 0.09 1 98.94 99 LEU A O 1
ATOM 800 N N . ARG A 1 100 ? -15.477 0.549 2.215 1 98.88 100 ARG A N 1
ATOM 801 C CA . ARG A 1 100 ? -15.531 1.891 2.787 1 98.88 100 ARG A CA 1
ATOM 802 C C . ARG A 1 100 ? -14.82 1.938 4.137 1 98.88 100 ARG A C 1
ATOM 804 O O . ARG A 1 100 ? -14.844 0.96 4.891 1 98.88 100 ARG A O 1
ATOM 811 N N . PHE A 1 101 ? -14.281 3.064 4.426 1 98.88 101 PHE A N 1
ATOM 812 C CA . PHE A 1 101 ? -13.758 3.297 5.766 1 98.88 101 PHE A CA 1
ATOM 813 C C . PHE A 1 101 ? -13.828 4.777 6.125 1 98.88 101 PHE A C 1
ATOM 815 O O . PHE A 1 101 ? -14.031 5.625 5.254 1 98.88 101 PHE A O 1
ATOM 822 N N . THR A 1 102 ? -13.758 5.043 7.414 1 98.88 102 THR A N 1
ATOM 823 C CA . THR A 1 102 ? -13.633 6.395 7.945 1 98.88 102 THR A CA 1
ATOM 824 C C . THR A 1 102 ? -12.398 6.508 8.844 1 98.88 102 THR A C 1
ATOM 826 O O . THR A 1 102 ? -12.258 5.75 9.805 1 98.88 102 THR A O 1
ATOM 829 N N . ALA A 1 103 ? -11.5 7.332 8.438 1 98.88 103 ALA A N 1
ATOM 830 C CA . ALA A 1 103 ? -10.375 7.688 9.297 1 98.88 103 ALA A CA 1
ATOM 831 C C . ALA A 1 103 ? -10.75 8.789 10.273 1 98.88 103 ALA A C 1
ATOM 833 O O . ALA A 1 103 ? -11.352 9.797 9.891 1 98.88 103 ALA A O 1
ATOM 834 N N . THR A 1 104 ? -10.328 8.617 11.523 1 98.75 104 THR A N 1
ATOM 835 C CA . THR A 1 104 ? -10.734 9.586 12.539 1 98.75 104 THR A CA 1
ATOM 836 C C . THR A 1 104 ? -9.547 9.977 13.422 1 98.75 104 THR A C 1
ATOM 838 O O . THR A 1 104 ? -8.617 9.188 13.602 1 98.75 104 THR A O 1
ATOM 841 N N . LEU A 1 105 ? -9.578 11.18 13.828 1 98.62 105 LEU A N 1
ATOM 842 C CA . LEU A 1 105 ? -8.734 11.703 14.906 1 98.62 105 LEU A CA 1
ATOM 843 C C . LEU A 1 105 ? -9.586 12.172 16.078 1 98.62 105 LEU A C 1
ATOM 845 O O . LEU A 1 105 ? -10.5 12.977 15.914 1 98.62 105 LEU A O 1
ATOM 849 N N . THR A 1 106 ? -9.258 11.656 17.234 1 98.5 106 THR A N 1
ATOM 850 C CA . THR A 1 106 ? -9.953 12.133 18.438 1 98.5 106 THR A CA 1
ATOM 851 C C . THR A 1 106 ? -9.25 13.352 19.016 1 98.5 106 THR A C 1
ATOM 853 O O . THR A 1 106 ? -8.078 13.602 18.719 1 98.5 106 THR A O 1
ATOM 856 N N . ASP A 1 107 ? -10.008 14.023 19.875 1 98.25 107 ASP A N 1
ATOM 857 C CA . ASP A 1 107 ? -9.383 15.133 20.594 1 98.25 107 ASP A CA 1
ATOM 858 C C . ASP A 1 107 ? -8.227 14.648 21.453 1 98.25 107 ASP A C 1
ATOM 860 O O . ASP A 1 107 ? -7.23 15.359 21.625 1 98.25 107 ASP A O 1
ATOM 864 N N . ALA A 1 108 ? -8.375 13.508 22.016 1 98.38 108 ALA A N 1
ATOM 865 C CA . ALA A 1 108 ? -7.309 12.93 22.828 1 98.38 108 ALA A CA 1
ATOM 866 C C . ALA A 1 108 ? -6.062 12.648 22 1 98.38 108 ALA A C 1
ATOM 868 O O . ALA A 1 108 ? -4.941 12.875 22.453 1 98.38 108 ALA A O 1
ATOM 869 N N . ASP A 1 109 ? -6.246 12.117 20.766 1 98.31 109 ASP A N 1
ATOM 870 C CA . ASP A 1 109 ? -5.133 11.906 19.844 1 98.31 109 ASP A CA 1
ATOM 871 C C . ASP A 1 109 ? -4.352 13.203 19.625 1 98.31 109 ASP A C 1
ATOM 873 O O . ASP A 1 109 ? -3.123 13.211 19.703 1 98.31 109 ASP A O 1
ATOM 877 N N . ILE A 1 110 ? -5.078 14.234 19.344 1 98.5 110 ILE A N 1
ATOM 878 C CA . ILE A 1 110 ? -4.496 15.523 19 1 98.5 110 ILE A CA 1
ATOM 879 C C . ILE A 1 110 ? -3.785 16.109 20.234 1 98.5 110 ILE A C 1
ATOM 881 O O . ILE A 1 110 ? -2.648 16.578 20.125 1 98.5 110 ILE A O 1
ATOM 885 N N . ALA A 1 111 ? -4.418 16.031 21.375 1 98.5 111 ALA A N 1
ATOM 886 C CA . ALA A 1 111 ? -3.842 16.562 22.609 1 98.5 111 ALA A CA 1
ATOM 887 C C . ALA A 1 111 ? -2.541 15.844 22.953 1 98.5 111 ALA A C 1
ATOM 889 O O . ALA A 1 111 ? -1.569 16.469 23.375 1 98.5 111 ALA A O 1
ATOM 890 N N . GLU A 1 112 ? -2.574 14.594 22.812 1 98.62 112 GLU A N 1
ATOM 891 C CA . GLU A 1 112 ? -1.368 13.812 23.078 1 98.62 112 GLU A CA 1
ATOM 892 C C . GLU A 1 112 ? -0.229 14.219 22.141 1 98.62 112 GLU A C 1
ATOM 894 O O . GLU A 1 112 ? 0.902 14.422 22.594 1 98.62 112 GLU A O 1
ATOM 899 N N . ALA A 1 113 ? -0.537 14.289 20.859 1 98.56 113 ALA A N 1
ATOM 900 C CA . ALA A 1 113 ? 0.473 14.695 19.891 1 98.56 113 ALA A CA 1
ATOM 901 C C . ALA A 1 113 ? 1.046 16.062 20.234 1 98.56 113 ALA A C 1
ATOM 903 O O . ALA A 1 113 ? 2.266 16.25 20.25 1 98.56 113 ALA A O 1
ATOM 904 N N . GLU A 1 114 ? 0.178 16.969 20.547 1 98.44 114 GLU A N 1
ATOM 905 C CA . GLU A 1 114 ? 0.611 18.312 20.906 1 98.44 114 GLU A CA 1
ATOM 906 C C . GLU A 1 114 ? 1.521 18.281 22.141 1 98.44 114 GLU A C 1
ATOM 908 O O . GLU A 1 114 ? 2.576 18.922 22.141 1 98.44 114 GLU A O 1
ATOM 913 N N . HIS A 1 115 ? 1.06 17.578 23.109 1 98.31 115 HIS A N 1
ATOM 914 C CA . HIS A 1 115 ? 1.846 17.5 24.328 1 98.31 115 HIS A CA 1
ATOM 915 C C . HIS A 1 115 ? 3.25 16.969 24.062 1 98.31 115 HIS A C 1
ATOM 917 O O . HIS A 1 115 ? 4.238 17.578 24.469 1 98.31 115 HIS A O 1
ATOM 923 N N . VAL A 1 116 ? 3.34 15.891 23.328 1 98.5 116 VAL A N 1
ATOM 924 C CA . VAL A 1 116 ? 4.613 15.211 23.109 1 98.5 116 VAL A CA 1
ATOM 925 C C . VAL A 1 116 ? 5.508 16.062 22.219 1 98.5 116 VAL A C 1
ATOM 927 O O . VAL A 1 116 ? 6.699 16.234 22.5 1 98.5 116 VAL A O 1
ATOM 930 N N . ILE A 1 117 ? 4.961 16.672 21.125 1 98 117 ILE A N 1
ATOM 931 C CA . ILE A 1 117 ? 5.812 17.422 20.219 1 98 117 ILE A CA 1
ATOM 932 C C . ILE A 1 117 ? 6.277 18.719 20.891 1 98 117 ILE A C 1
ATOM 934 O O . ILE A 1 117 ? 7.281 19.312 20.484 1 98 117 ILE A O 1
ATOM 938 N N . ASN A 1 118 ? 5.574 19.172 21.891 1 97.31 118 ASN A N 1
ATOM 939 C CA . ASN A 1 118 ? 5.973 20.359 22.641 1 97.31 118 ASN A CA 1
ATOM 940 C C . ASN A 1 118 ? 7.02 20.031 23.703 1 97.31 118 ASN A C 1
ATOM 942 O O . ASN A 1 118 ? 7.773 20.906 24.141 1 97.31 118 ASN A O 1
ATOM 946 N N . THR A 1 119 ? 7.059 18.797 24.172 1 97.44 119 THR A N 1
ATOM 947 C CA . THR A 1 119 ? 7.957 18.453 25.266 1 97.44 119 THR A CA 1
ATOM 948 C C . THR A 1 119 ? 9.164 17.672 24.734 1 97.44 119 THR A C 1
ATOM 950 O O . THR A 1 119 ? 10.266 17.812 25.266 1 97.44 119 THR A O 1
ATOM 953 N N . GLU A 1 120 ? 8.969 16.844 23.719 1 97.69 120 GLU A N 1
ATOM 954 C CA . GLU A 1 120 ? 10.016 15.961 23.219 1 97.69 120 GLU A CA 1
ATOM 955 C C . GLU A 1 120 ? 10.406 16.328 21.781 1 97.69 120 GLU A C 1
ATOM 957 O O . GLU A 1 120 ? 11.43 15.859 21.281 1 97.69 120 GLU A O 1
ATOM 962 N N . GLY A 1 121 ? 9.594 17.062 21.109 1 98.06 121 GLY A N 1
ATOM 963 C CA . GLY A 1 121 ? 9.914 17.531 19.766 1 98.06 121 GLY A CA 1
ATOM 964 C C . GLY A 1 121 ? 9.469 16.578 18.672 1 98.06 121 GLY A C 1
ATOM 965 O O . GLY A 1 121 ? 9.312 16.984 17.516 1 98.06 121 GLY A O 1
ATOM 966 N N . LYS A 1 122 ? 9.336 15.312 19.016 1 98.12 122 LYS A N 1
ATOM 967 C CA . LYS A 1 122 ? 8.953 14.297 18.031 1 98.12 122 LYS A CA 1
ATOM 968 C C . LYS A 1 122 ? 7.906 13.344 18.609 1 98.12 122 LYS A C 1
ATOM 970 O O . LYS A 1 122 ? 7.926 13.039 19.812 1 98.12 122 LYS A O 1
ATOM 975 N N . TYR A 1 123 ? 7.023 12.945 17.75 1 98.25 123 TYR A N 1
ATOM 976 C CA . TYR A 1 123 ? 5.898 12.094 18.125 1 98.25 123 TYR A CA 1
ATOM 977 C C . TYR A 1 123 ? 5.668 11.008 17.078 1 98.25 123 TYR A C 1
ATOM 979 O O . TYR A 1 123 ? 5.758 11.258 15.875 1 98.25 123 TYR A O 1
ATOM 987 N N . THR A 1 124 ? 5.473 9.742 17.516 1 98.62 124 THR A N 1
ATOM 988 C CA . THR A 1 124 ? 5.09 8.641 16.641 1 98.62 124 THR A CA 1
ATOM 989 C C . THR A 1 124 ? 3.918 7.859 17.234 1 98.62 124 THR A C 1
ATOM 991 O O . THR A 1 124 ? 3.916 7.539 18.422 1 98.62 124 THR A O 1
ATOM 994 N N . ARG A 1 125 ? 2.996 7.543 16.406 1 98.44 125 ARG A N 1
ATOM 995 C CA . ARG A 1 125 ? 1.825 6.797 16.844 1 98.44 125 ARG A CA 1
ATOM 996 C C . ARG A 1 125 ? 1.189 6.031 15.695 1 98.44 125 ARG A C 1
ATOM 998 O O . ARG A 1 125 ? 1.231 6.484 14.547 1 98.44 125 ARG A O 1
ATOM 1005 N N . ASN A 1 126 ? 0.579 4.906 16.094 1 98.75 126 ASN A N 1
ATOM 1006 C CA . ASN A 1 126 ? -0.184 4.125 15.125 1 98.75 126 ASN A CA 1
ATOM 1007 C C . ASN A 1 126 ? -1.643 4.57 15.07 1 98.75 126 ASN A C 1
ATOM 1009 O O . ASN A 1 126 ? -2.252 4.844 16.109 1 98.75 126 ASN A O 1
ATOM 1013 N N . P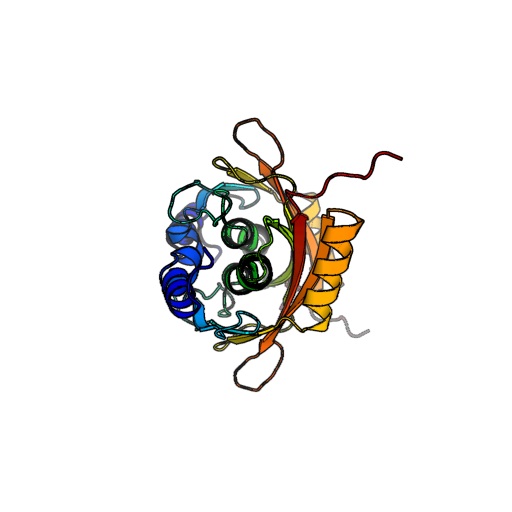HE A 1 127 ? -2.186 4.676 13.898 1 98.81 127 PHE A N 1
ATOM 1014 C CA . PHE A 1 127 ? -3.604 4.898 13.648 1 98.81 127 PHE A CA 1
ATOM 1015 C C . PHE A 1 127 ? -4.18 3.789 12.781 1 98.81 127 PHE A C 1
ATOM 1017 O O . PHE A 1 127 ? -3.561 3.377 11.797 1 98.81 127 PHE A O 1
ATOM 1024 N N . ASN A 1 128 ? -5.367 3.363 13.133 1 98.5 128 ASN A N 1
ATOM 1025 C CA . ASN A 1 128 ? -5.953 2.201 12.469 1 98.5 128 ASN A CA 1
ATOM 1026 C C . ASN A 1 128 ? -7.18 2.584 11.641 1 98.5 128 ASN A C 1
ATOM 1028 O O . ASN A 1 128 ? -7.926 3.488 12.016 1 98.5 128 ASN A O 1
ATOM 1032 N N . VAL A 1 129 ? -7.328 1.895 10.57 1 98.5 129 VAL A N 1
ATOM 1033 C CA . VAL A 1 129 ? -8.547 1.985 9.773 1 98.5 129 VAL A CA 1
ATOM 1034 C C . VAL A 1 129 ? -9.031 0.584 9.414 1 98.5 129 VAL A C 1
ATOM 1036 O O . VAL A 1 129 ? -8.227 -0.306 9.125 1 98.5 129 VAL A O 1
ATOM 1039 N N . ASP A 1 130 ? -10.336 0.414 9.445 1 98.88 130 ASP A N 1
ATOM 1040 C CA . ASP A 1 130 ? -11.008 -0.818 9.039 1 98.88 130 ASP A CA 1
ATOM 1041 C C . ASP A 1 130 ? -11.859 -0.594 7.793 1 98.88 130 ASP A C 1
ATOM 1043 O O . ASP A 1 130 ? -12.664 0.337 7.746 1 98.88 130 ASP A O 1
ATOM 1047 N N . PHE A 1 131 ? -11.625 -1.378 6.793 1 98.94 131 PHE A N 1
ATOM 1048 C CA . PHE A 1 131 ? -12.453 -1.362 5.594 1 98.94 131 PHE A CA 1
ATOM 1049 C C . PHE A 1 131 ? -13.68 -2.254 5.766 1 98.94 131 PHE A C 1
ATOM 1051 O O . PHE A 1 131 ? -13.547 -3.439 6.082 1 98.94 131 PHE A O 1
ATOM 1058 N N . TYR A 1 132 ? -14.781 -1.735 5.469 1 98.94 132 TYR A N 1
ATOM 1059 C CA . TYR A 1 132 ? -16.031 -2.484 5.578 1 98.94 132 TYR A CA 1
ATOM 1060 C C . TYR A 1 132 ? -16.625 -2.738 4.203 1 98.94 132 TYR A C 1
ATOM 1062 O O . TYR A 1 132 ? -16.609 -1.858 3.338 1 98.94 132 TYR A O 1
ATOM 1070 N N . ASN A 1 133 ? -17.188 -3.939 4.035 1 98.5 133 ASN A N 1
ATOM 1071 C CA . ASN A 1 133 ? -17.984 -4.195 2.836 1 98.5 133 ASN A CA 1
ATOM 1072 C C . ASN A 1 133 ? -19.438 -3.771 3.025 1 98.5 133 ASN A C 1
ATOM 1074 O O . ASN A 1 133 ? -19.781 -3.176 4.043 1 98.5 133 ASN A O 1
ATOM 1078 N N . LYS A 1 134 ? -20.203 -4.086 2.014 1 95.94 134 LYS A N 1
ATOM 1079 C CA . LYS A 1 134 ? -21.609 -3.672 2.021 1 95.94 134 LYS A CA 1
ATOM 1080 C C . LYS A 1 134 ? -22.375 -4.352 3.146 1 95.94 134 LYS A C 1
ATOM 1082 O O . LYS A 1 134 ? -23.375 -3.812 3.645 1 95.94 134 LYS A O 1
ATOM 1087 N N . ALA A 1 135 ? -21.953 -5.473 3.586 1 97.06 135 ALA A N 1
ATOM 1088 C CA . ALA A 1 135 ? -22.609 -6.246 4.633 1 97.06 135 ALA A CA 1
ATOM 1089 C C . ALA A 1 135 ? -22.156 -5.805 6.02 1 97.06 135 ALA A C 1
ATOM 1091 O O . ALA A 1 135 ? -22.625 -6.332 7.031 1 97.06 135 ALA A O 1
ATOM 1092 N N . GLY A 1 136 ? -21.219 -4.902 6.086 1 97.44 136 GLY A N 1
ATOM 1093 C CA . GLY A 1 136 ? -20.75 -4.398 7.367 1 97.44 136 GLY A CA 1
ATOM 1094 C C . GLY A 1 136 ? -19.656 -5.258 7.977 1 97.44 136 GLY A C 1
ATOM 1095 O O . GLY A 1 136 ? -19.391 -5.16 9.172 1 97.44 136 GLY A O 1
ATOM 1096 N N . GLU A 1 137 ? -19.078 -6.078 7.137 1 98.44 137 GLU A N 1
ATOM 1097 C CA . GLU A 1 137 ? -17.984 -6.918 7.609 1 98.44 137 GLU A CA 1
ATOM 1098 C C . GLU A 1 137 ? -16.625 -6.254 7.355 1 98.44 137 GLU A C 1
ATOM 1100 O O . GLU A 1 137 ? -16.422 -5.621 6.316 1 98.44 137 GLU A O 1
ATOM 1105 N N . ILE A 1 138 ? -15.742 -6.418 8.344 1 98.81 138 ILE A N 1
ATOM 1106 C CA . ILE A 1 138 ? -14.383 -5.934 8.133 1 98.81 138 ILE A CA 1
ATOM 1107 C C . ILE A 1 138 ? -13.648 -6.859 7.168 1 98.81 138 ILE A C 1
ATOM 1109 O O . ILE A 1 138 ? -13.547 -8.07 7.406 1 98.81 138 ILE A O 1
ATOM 1113 N N . CYS A 1 139 ? -13.117 -6.305 6.09 1 98.88 139 CYS A N 1
ATOM 1114 C CA . CYS A 1 139 ? -12.406 -7.086 5.082 1 98.88 139 CYS A CA 1
ATOM 1115 C C . CYS A 1 139 ? -10.906 -6.859 5.172 1 98.88 139 CYS A C 1
ATOM 1117 O O . CYS A 1 139 ? -10.117 -7.746 4.84 1 98.88 139 CYS A O 1
ATOM 1119 N N . VAL A 1 140 ? -10.5 -5.695 5.551 1 98.88 140 VAL A N 1
ATOM 1120 C CA . VAL A 1 140 ? -9.094 -5.289 5.594 1 98.88 140 VAL A CA 1
ATOM 1121 C C . VAL A 1 140 ? -8.867 -4.344 6.77 1 98.88 140 VAL A C 1
ATOM 1123 O O . VAL A 1 140 ? -9.703 -3.486 7.055 1 98.88 140 VAL A O 1
ATOM 1126 N N . THR A 1 141 ? -7.797 -4.48 7.457 1 98.94 141 THR A N 1
ATOM 1127 C CA . THR A 1 141 ? -7.363 -3.537 8.484 1 98.94 141 THR A CA 1
ATOM 1128 C C . THR A 1 141 ? -5.977 -2.986 8.164 1 98.94 141 THR A C 1
ATOM 1130 O O . THR A 1 141 ? -5.113 -3.713 7.672 1 98.94 141 THR A O 1
ATOM 1133 N N . VAL A 1 142 ? -5.805 -1.764 8.375 1 98.94 142 VAL A N 1
ATOM 1134 C CA . VAL A 1 142 ? -4.523 -1.11 8.141 1 98.94 142 VAL A CA 1
ATOM 1135 C C . VAL A 1 142 ? -4.109 -0.323 9.375 1 98.94 142 VAL A C 1
ATOM 1137 O O . VAL A 1 142 ? -4.922 0.39 9.969 1 98.94 142 VAL A O 1
ATOM 1140 N N . SER A 1 143 ? -2.908 -0.52 9.789 1 98.88 143 SER A N 1
ATOM 1141 C CA . SER A 1 143 ? -2.281 0.28 10.836 1 98.88 143 SER A CA 1
ATOM 1142 C C . SER A 1 143 ? -1.175 1.164 10.266 1 98.88 143 SER A C 1
ATOM 1144 O O . SER A 1 143 ? -0.186 0.662 9.727 1 98.88 143 SER A O 1
ATOM 1146 N N . ASN A 1 144 ? -1.343 2.41 10.383 1 98.75 144 ASN A N 1
ATOM 1147 C CA . ASN A 1 144 ? -0.382 3.385 9.875 1 98.75 144 ASN A CA 1
ATOM 1148 C C . ASN A 1 144 ? 0.384 4.055 11.016 1 98.75 144 ASN A C 1
ATOM 1150 O O . ASN A 1 144 ? -0.221 4.641 11.914 1 98.75 144 A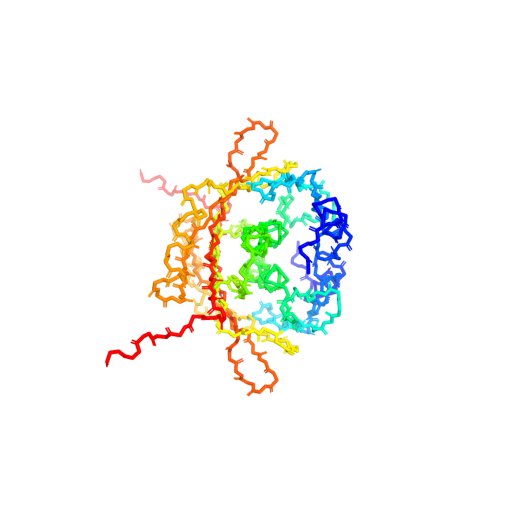SN A O 1
ATOM 1154 N N . GLU A 1 145 ? 1.647 3.969 10.953 1 98.88 145 GLU A N 1
ATOM 1155 C CA . GLU A 1 145 ? 2.494 4.664 11.914 1 98.88 145 GLU A CA 1
ATOM 1156 C C . GLU A 1 145 ? 2.848 6.066 11.422 1 98.88 145 GLU A C 1
ATOM 1158 O O . GLU A 1 145 ? 3.58 6.223 10.445 1 98.88 145 GLU A O 1
ATOM 1163 N N . VAL A 1 146 ? 2.365 7.043 12.172 1 98.75 146 VAL A N 1
ATOM 1164 C CA . VAL A 1 146 ? 2.535 8.438 11.773 1 98.75 146 VAL A CA 1
ATOM 1165 C C . VAL A 1 146 ? 3.611 9.094 12.641 1 98.75 146 VAL A C 1
ATOM 1167 O O . VAL A 1 146 ? 3.598 8.961 13.867 1 98.75 146 VAL A O 1
ATOM 1170 N N . TYR A 1 147 ? 4.52 9.773 11.961 1 98.75 147 TYR A N 1
ATOM 1171 C CA . TYR A 1 147 ? 5.613 10.508 12.586 1 98.75 147 TYR A CA 1
ATOM 1172 C C . TYR A 1 147 ? 5.414 12.008 12.438 1 98.75 147 TYR A C 1
ATOM 1174 O O . TYR A 1 147 ? 5.137 12.5 11.336 1 98.75 147 TYR A O 1
ATOM 1182 N N . ILE A 1 1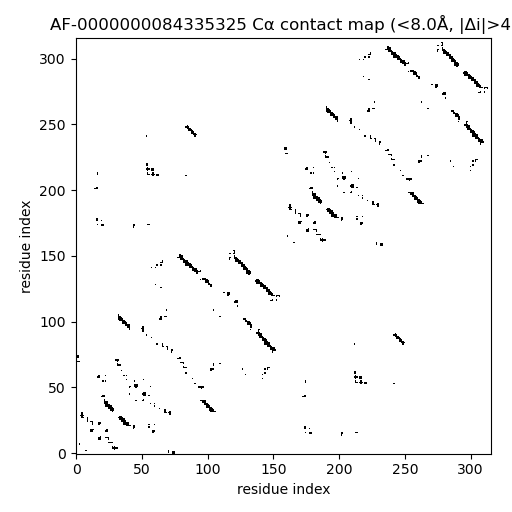48 ? 5.52 12.719 13.539 1 98.69 148 ILE A N 1
ATOM 1183 C CA . ILE A 1 148 ? 5.387 14.172 13.547 1 98.69 148 ILE A CA 1
ATOM 1184 C C . ILE A 1 148 ? 6.613 14.797 14.203 1 98.69 148 ILE A C 1
ATOM 1186 O O . ILE A 1 148 ? 7.039 14.352 15.273 1 98.69 148 ILE A O 1
ATOM 1190 N N . ARG A 1 149 ? 7.129 15.789 13.586 1 98.38 149 ARG A N 1
ATOM 1191 C CA . ARG A 1 149 ? 8.242 16.547 14.156 1 98.38 149 ARG A CA 1
ATOM 1192 C C . ARG A 1 149 ? 7.902 18.031 14.227 1 98.38 149 ARG A C 1
ATOM 1194 O O . ARG A 1 149 ? 7.484 18.625 13.234 1 98.38 149 ARG A O 1
ATOM 1201 N N . ASN A 1 150 ? 8.07 18.547 15.383 1 98.19 150 ASN A N 1
ATOM 1202 C CA . ASN A 1 150 ? 7.926 19.984 15.586 1 98.19 150 ASN A CA 1
ATOM 1203 C C . ASN A 1 150 ? 9.18 20.75 15.164 1 98.19 150 ASN A C 1
ATOM 1205 O O . ASN A 1 150 ? 10.227 20.641 15.805 1 98.19 150 ASN A O 1
ATOM 1209 N N . LEU A 1 151 ? 9.047 21.578 14.18 1 96.62 151 LEU A N 1
ATOM 1210 C CA . LEU A 1 151 ? 10.211 22.25 13.609 1 96.62 151 LEU A CA 1
ATOM 1211 C C . LEU A 1 151 ? 10.648 23.406 14.492 1 96.62 151 LEU A C 1
ATOM 1213 O O . LEU A 1 151 ? 11.773 23.906 14.359 1 96.62 151 LEU A O 1
ATOM 1217 N N . ASN A 1 152 ? 9.891 23.766 15.391 1 95.06 152 ASN A N 1
ATOM 1218 C CA . ASN A 1 152 ? 10.203 24.875 16.297 1 95.06 152 ASN A CA 1
ATOM 1219 C C . ASN A 1 152 ? 10.703 24.375 17.641 1 95.06 152 ASN A C 1
ATOM 1221 O O . ASN A 1 152 ? 10.984 25.172 18.547 1 95.06 152 ASN A O 1
ATOM 1225 N N . PHE A 1 153 ? 10.75 23.094 17.781 1 93.31 153 PHE A N 1
ATOM 1226 C CA . PHE A 1 153 ? 11.156 22.531 19.062 1 93.31 153 PHE A CA 1
ATOM 1227 C C . PHE A 1 153 ? 12.648 22.734 19.281 1 93.31 153 PHE A C 1
ATOM 1229 O O . PHE A 1 153 ? 13.461 22.453 18.406 1 93.31 153 PHE A O 1
ATOM 1236 N N . THR A 1 154 ? 13.055 23.391 20.312 1 88.44 154 THR A N 1
ATOM 1237 C CA . THR A 1 154 ? 14.43 23.562 20.766 1 88.44 154 THR A CA 1
ATOM 1238 C C . THR A 1 154 ? 14.641 22.891 22.125 1 88.44 154 THR A C 1
ATOM 1240 O O . THR A 1 154 ? 13.875 23.125 23.062 1 88.44 154 THR A O 1
ATOM 1243 N N . GLU A 1 155 ? 15.445 21.688 22.062 1 74.75 155 GLU A N 1
ATOM 1244 C CA . GLU A 1 155 ? 15.727 21 23.328 1 74.75 155 GLU A CA 1
ATOM 1245 C C . GLU A 1 155 ? 16.188 21.969 24.406 1 74.75 155 GLU A C 1
ATOM 1247 O O . GLU A 1 155 ? 17 22.859 24.125 1 74.75 155 GLU A O 1
ATOM 1252 N N . LYS A 1 156 ? 15.516 22.312 25.328 1 58.91 156 LYS A N 1
ATOM 1253 C CA . LYS A 1 156 ? 16.062 23.094 26.438 1 58.91 156 LYS A CA 1
ATOM 1254 C C . LYS A 1 156 ? 17.375 22.516 26.922 1 58.91 156 LYS A C 1
ATOM 1256 O O . LYS A 1 156 ? 17.453 21.344 27.281 1 58.91 156 LYS A O 1
ATOM 1261 N N . THR A 1 157 ? 18.531 22.797 26.188 1 48.44 157 THR A N 1
ATOM 1262 C CA . THR A 1 157 ? 19.797 22.5 26.844 1 48.44 157 THR A CA 1
ATOM 1263 C C . THR A 1 157 ? 19.75 22.859 28.328 1 48.44 157 THR A C 1
ATOM 1265 O O . THR A 1 157 ? 19.547 24.016 28.688 1 48.44 157 THR A O 1
ATOM 1268 N N . VAL A 1 158 ? 19.422 21.875 29.141 1 43.34 158 VAL A N 1
ATOM 1269 C CA . VAL A 1 158 ? 19.875 22.094 30.5 1 43.34 158 VAL A CA 1
ATOM 1270 C C . VAL A 1 158 ? 21.406 22.156 30.531 1 43.34 158 VAL A C 1
ATOM 1272 O O . VAL A 1 158 ? 22.078 21.312 29.938 1 43.34 158 VAL A O 1
ATOM 1275 N N . MET B 1 1 ? -3.637 -22.688 -18.516 1 59.66 1 MET B N 1
ATOM 1276 C CA . MET B 1 1 ? -2.234 -22.672 -18.922 1 59.66 1 MET B CA 1
ATOM 1277 C C . MET B 1 1 ? -1.567 -21.359 -18.484 1 59.66 1 MET B C 1
ATOM 1279 O O . MET B 1 1 ? -2.213 -20.312 -18.438 1 59.66 1 MET B O 1
ATOM 1283 N N . ALA B 1 2 ? -0.347 -21.516 -17.781 1 71.31 2 ALA B N 1
ATOM 1284 C CA . ALA B 1 2 ? 0.409 -20.344 -17.328 1 71.31 2 ALA B CA 1
ATOM 1285 C C . ALA B 1 2 ? 0.646 -19.375 -18.469 1 71.31 2 ALA B C 1
ATOM 1287 O O . ALA B 1 2 ? 0.714 -19.766 -19.625 1 71.31 2 ALA B O 1
ATOM 1288 N N . ILE B 1 3 ? 0.345 -18.125 -18.344 1 90.25 3 ILE B N 1
ATOM 1289 C CA . ILE B 1 3 ? 0.613 -17.062 -19.297 1 90.25 3 ILE B CA 1
ATOM 1290 C C . ILE B 1 3 ? 2.121 -16.891 -19.453 1 90.25 3 ILE B C 1
ATOM 1292 O O . ILE B 1 3 ? 2.902 -17.375 -18.641 1 90.25 3 ILE B O 1
ATOM 1296 N N . SER B 1 4 ? 2.502 -16.406 -20.625 1 96.56 4 SER B N 1
ATOM 1297 C CA . SER B 1 4 ? 3.924 -16.156 -20.828 1 96.56 4 SER B CA 1
ATOM 1298 C C . SER B 1 4 ? 4.398 -14.969 -20 1 96.56 4 SER B C 1
ATOM 1300 O O . SER B 1 4 ? 3.598 -14.117 -19.609 1 96.56 4 SER B O 1
ATOM 1302 N N . ALA B 1 5 ? 5.672 -14.977 -19.703 1 97.56 5 ALA B N 1
ATOM 1303 C CA . ALA B 1 5 ? 6.273 -13.875 -18.938 1 97.56 5 ALA B CA 1
ATOM 1304 C C . ALA B 1 5 ? 6.09 -12.547 -19.672 1 97.56 5 ALA B C 1
ATOM 1306 O O . ALA B 1 5 ? 5.852 -11.516 -19.031 1 97.56 5 ALA B O 1
ATOM 1307 N N . SER B 1 6 ? 6.25 -12.594 -21.016 1 97.88 6 SER B N 1
ATOM 1308 C CA . SER B 1 6 ? 6.098 -11.383 -21.812 1 97.88 6 SER B CA 1
ATOM 1309 C C . SER B 1 6 ? 4.672 -10.844 -21.734 1 97.88 6 SER B C 1
ATOM 1311 O O . SER B 1 6 ? 4.469 -9.641 -21.562 1 97.88 6 SER B O 1
ATOM 1313 N N . LEU B 1 7 ? 3.736 -11.688 -21.891 1 97.62 7 LEU B N 1
ATOM 1314 C CA . LEU B 1 7 ? 2.34 -11.281 -21.797 1 97.62 7 LEU B CA 1
ATOM 1315 C C . LEU B 1 7 ? 2.031 -10.719 -20.406 1 97.62 7 LEU B C 1
ATOM 1317 O O . LEU B 1 7 ? 1.357 -9.695 -20.281 1 97.62 7 LEU B O 1
ATOM 1321 N N . LEU B 1 8 ? 2.475 -11.375 -19.375 1 98.06 8 LEU B N 1
ATOM 1322 C CA . LEU B 1 8 ? 2.271 -10.898 -18.016 1 98.06 8 LEU B CA 1
ATOM 1323 C C . LEU B 1 8 ? 2.918 -9.531 -17.812 1 98.06 8 LEU B C 1
ATOM 1325 O O . LEU B 1 8 ? 2.316 -8.641 -17.203 1 98.06 8 LEU B O 1
ATOM 1329 N N . LYS B 1 9 ? 4.141 -9.367 -18.297 1 98.62 9 LYS B N 1
ATOM 1330 C CA . LYS B 1 9 ? 4.855 -8.102 -18.188 1 98.62 9 LYS B CA 1
ATOM 1331 C C . LYS B 1 9 ? 4.035 -6.957 -18.766 1 98.62 9 LYS B C 1
ATOM 1333 O O . LYS B 1 9 ? 3.83 -5.934 -18.094 1 98.62 9 LYS B O 1
ATOM 1338 N N . TRP B 1 10 ? 3.543 -7.18 -19.922 1 98.38 10 TRP B N 1
ATOM 1339 C CA . TRP B 1 10 ? 2.779 -6.129 -20.594 1 98.38 10 TRP B CA 1
ATOM 1340 C C . TRP B 1 10 ? 1.414 -5.953 -19.938 1 98.38 10 TRP B C 1
ATOM 1342 O O . TRP B 1 10 ? 0.899 -4.832 -19.844 1 98.38 10 TRP B O 1
ATOM 1352 N N . GLY B 1 11 ? 0.799 -7.035 -19.516 1 97.94 11 GLY B N 1
ATOM 1353 C CA . GLY B 1 11 ? -0.431 -6.934 -18.75 1 97.94 11 GLY B CA 1
ATOM 1354 C C . GLY B 1 11 ? -0.289 -6.074 -17.5 1 97.94 11 GLY B C 1
ATOM 1355 O O . GLY B 1 11 ? -1.143 -5.23 -17.234 1 97.94 11 GLY B O 1
ATOM 1356 N N . LEU B 1 12 ? 0.771 -6.258 -16.812 1 98.56 12 LEU B N 1
ATOM 1357 C CA . LEU B 1 12 ? 1.007 -5.516 -15.57 1 98.56 12 LEU B CA 1
ATOM 1358 C C . LEU B 1 12 ? 1.396 -4.074 -15.875 1 98.56 12 LEU B C 1
ATOM 1360 O O . LEU B 1 12 ? 1.056 -3.164 -15.109 1 98.56 12 LEU B O 1
ATOM 1364 N N . ARG B 1 13 ? 2.096 -3.85 -17.016 1 98.56 13 ARG B N 1
ATOM 1365 C CA . ARG B 1 13 ? 2.441 -2.492 -17.422 1 98.56 13 ARG B CA 1
ATOM 1366 C C . ARG B 1 13 ? 1.188 -1.667 -17.703 1 98.56 13 ARG B C 1
ATOM 1368 O O . ARG B 1 13 ? 1.167 -0.459 -17.453 1 98.56 13 ARG B O 1
ATOM 1375 N N . PHE B 1 14 ? 0.157 -2.309 -18.141 1 98.12 14 PHE B N 1
ATOM 1376 C CA . PHE B 1 14 ? -1.05 -1.581 -18.516 1 98.12 14 PHE B CA 1
ATOM 1377 C C . PHE B 1 14 ? -2.115 -1.705 -17.438 1 98.12 14 PHE B C 1
ATOM 1379 O O . PHE B 1 14 ? -3.205 -1.144 -17.562 1 98.12 14 PHE B O 1
ATOM 1386 N N . TYR B 1 15 ? -1.842 -2.449 -16.375 1 98.38 15 TYR B N 1
ATOM 1387 C CA . TYR B 1 15 ? -2.729 -2.525 -15.227 1 98.38 15 TYR B CA 1
ATOM 1388 C C . TYR B 1 15 ? -2.879 -1.162 -14.562 1 98.38 15 TYR B C 1
ATOM 1390 O O . TYR B 1 15 ? -1.903 -0.599 -14.055 1 98.38 15 TYR B O 1
ATOM 1398 N N . PRO B 1 16 ? -4.031 -0.574 -14.523 1 98 16 PRO B N 1
ATOM 1399 C CA . PRO B 1 16 ? -4.227 0.838 -14.188 1 98 16 PRO B CA 1
ATOM 1400 C C . PRO B 1 16 ? -3.604 1.219 -12.844 1 98 16 PRO B C 1
ATOM 1402 O O . PRO B 1 16 ? -2.934 2.248 -12.742 1 98 16 PRO B O 1
ATOM 1405 N N . PRO B 1 17 ? -3.75 0.385 -11.812 1 98.44 17 PRO B N 1
ATOM 1406 C CA . PRO B 1 17 ? -3.148 0.763 -10.531 1 98.44 17 PRO B CA 1
ATOM 1407 C C . PRO B 1 17 ? -1.638 0.966 -10.625 1 98.44 17 PRO B C 1
ATOM 1409 O O . PRO B 1 17 ? -1.071 1.768 -9.875 1 98.44 17 PRO B O 1
ATOM 1412 N N . LEU B 1 18 ? -0.986 0.202 -11.469 1 98.75 18 LEU B N 1
ATOM 1413 C CA . LEU B 1 18 ? 0.454 0.365 -11.641 1 98.75 18 LEU B CA 1
ATOM 1414 C C . LEU B 1 18 ? 0.76 1.469 -12.641 1 98.75 18 LEU B C 1
ATOM 1416 O O . LEU B 1 18 ? 1.554 2.369 -12.359 1 98.75 18 LEU B O 1
ATOM 1420 N N . LEU B 1 19 ? 0.122 1.473 -13.727 1 98.56 19 LEU B N 1
ATOM 1421 C CA . LEU B 1 19 ? 0.412 2.348 -14.859 1 98.56 19 LEU B CA 1
ATOM 1422 C C . LEU B 1 19 ? 0.31 3.812 -14.453 1 98.56 19 LEU B C 1
ATOM 1424 O O . LEU B 1 19 ? 1.237 4.594 -14.688 1 98.56 19 LEU B O 1
ATOM 1428 N N . PHE B 1 20 ? -0.717 4.164 -13.797 1 98.19 20 PHE B N 1
ATOM 1429 C CA . PHE B 1 20 ? -0.989 5.578 -13.555 1 98.19 20 PHE B CA 1
ATOM 1430 C C . PHE B 1 20 ? -0.233 6.066 -12.328 1 98.19 20 PHE B C 1
ATOM 1432 O O . PHE B 1 20 ? -0.312 7.246 -11.969 1 98.19 20 PHE B O 1
ATOM 1439 N N . GLN B 1 21 ? 0.479 5.219 -11.766 1 98.44 21 GLN B N 1
ATOM 1440 C CA . GLN B 1 21 ? 1.341 5.605 -10.656 1 98.44 21 GLN B CA 1
ATOM 1441 C C . GLN B 1 21 ? 2.812 5.559 -11.055 1 98.44 21 GLN B C 1
ATOM 1443 O O . GLN B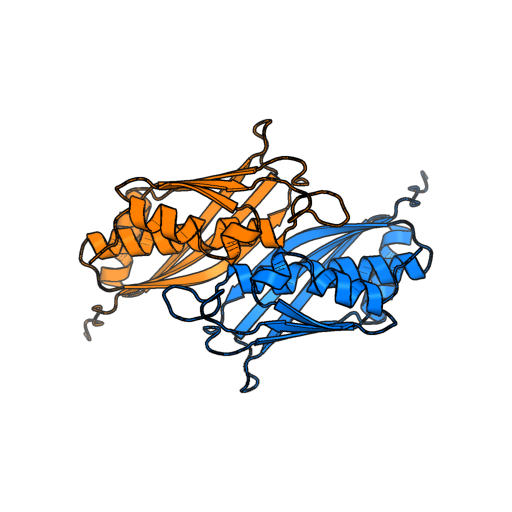 1 21 ? 3.697 5.664 -10.203 1 98.44 21 GLN B O 1
ATOM 1448 N N . ARG B 1 22 ? 3.006 5.293 -12.336 1 98.56 22 ARG B N 1
ATOM 1449 C CA . ARG B 1 22 ? 4.352 5.312 -12.906 1 98.56 22 ARG B CA 1
ATOM 1450 C C . ARG B 1 22 ? 5.195 4.172 -12.344 1 98.56 22 ARG B C 1
ATOM 1452 O O . ARG B 1 22 ? 6.391 4.344 -12.094 1 98.56 22 ARG B O 1
ATOM 1459 N N . ILE B 1 23 ? 4.547 3.088 -12.078 1 98.88 23 ILE B N 1
ATOM 1460 C CA . ILE B 1 23 ? 5.195 1.828 -11.727 1 98.88 23 ILE B CA 1
ATOM 1461 C C . ILE B 1 23 ? 5.434 1.008 -12.992 1 98.88 23 ILE B C 1
ATOM 1463 O O . ILE B 1 23 ? 4.488 0.632 -13.688 1 98.88 23 ILE B O 1
ATOM 1467 N N . TRP B 1 24 ? 6.695 0.744 -13.266 1 98.88 24 TRP B N 1
ATOM 1468 C CA . TRP B 1 24 ? 7.074 0.136 -14.539 1 98.88 24 TRP B CA 1
ATOM 1469 C C . TRP B 1 24 ? 7.762 -1.206 -14.32 1 98.88 24 TRP B C 1
ATOM 1471 O O . TRP B 1 24 ? 8.812 -1.273 -13.68 1 98.88 24 TRP B O 1
ATOM 1481 N N . VAL B 1 25 ? 7.066 -2.246 -14.852 1 98.94 25 VAL B N 1
ATOM 1482 C CA . VAL B 1 25 ? 7.703 -3.561 -14.82 1 98.94 25 VAL B CA 1
ATOM 1483 C C . VAL B 1 25 ? 8.797 -3.631 -15.891 1 98.94 25 VAL B C 1
ATOM 1485 O O . VAL B 1 25 ? 8.5 -3.652 -17.078 1 98.94 25 VAL B O 1
ATOM 1488 N N . VAL B 1 26 ? 10.023 -3.715 -15.469 1 98.88 26 VAL B N 1
ATOM 1489 C CA . VAL B 1 26 ? 11.172 -3.686 -16.375 1 98.88 26 VAL B CA 1
ATOM 1490 C C . VAL B 1 26 ? 11.367 -5.062 -17 1 98.88 26 VAL B C 1
ATOM 1492 O O . VAL B 1 26 ? 11.438 -5.188 -18.219 1 98.88 26 VAL B O 1
ATOM 1495 N N . THR B 1 27 ? 11.469 -6.086 -16.156 1 98.81 27 THR B N 1
ATOM 1496 C CA . THR B 1 27 ? 11.672 -7.441 -16.656 1 98.81 27 THR B CA 1
ATOM 1497 C C . THR B 1 27 ? 10.898 -8.445 -15.805 1 98.81 27 THR B C 1
ATOM 1499 O O . THR B 1 27 ? 10.672 -8.219 -14.617 1 98.81 27 THR B O 1
ATOM 1502 N N . ILE B 1 28 ? 10.461 -9.461 -16.422 1 98.75 28 ILE B N 1
ATOM 1503 C CA . ILE B 1 28 ? 10.031 -10.703 -15.797 1 98.75 28 ILE B CA 1
ATOM 1504 C C . ILE B 1 28 ? 10.781 -11.883 -16.422 1 98.75 28 ILE B C 1
ATOM 1506 O O . ILE B 1 28 ? 10.75 -12.07 -17.641 1 98.75 28 ILE B O 1
ATOM 1510 N N . ALA B 1 29 ? 11.469 -12.578 -15.57 1 98.75 29 ALA B N 1
ATOM 1511 C CA . ALA B 1 29 ? 12.195 -13.742 -16.078 1 98.75 29 ALA B CA 1
ATOM 1512 C C . ALA B 1 29 ? 11.242 -14.781 -16.656 1 98.75 29 ALA B C 1
ATOM 1514 O O . ALA B 1 29 ? 10.117 -14.938 -16.156 1 98.75 29 ALA B O 1
ATOM 1515 N N . LYS B 1 30 ? 11.664 -15.578 -17.625 1 97.81 30 LYS B N 1
ATOM 1516 C CA . LYS B 1 30 ? 10.836 -16.578 -18.281 1 97.81 30 LYS B CA 1
ATOM 1517 C C . LYS B 1 30 ? 10.359 -17.641 -17.297 1 97.81 30 LYS B C 1
ATOM 1519 O O . LYS B 1 30 ? 9.266 -18.188 -17.453 1 97.81 30 LYS B O 1
ATOM 1524 N N . ASP B 1 31 ? 11.211 -17.859 -16.328 1 97.56 31 ASP B N 1
ATOM 1525 C CA . ASP B 1 31 ? 10.852 -18.891 -15.352 1 97.56 31 ASP B CA 1
ATOM 1526 C C . ASP B 1 31 ? 10.078 -18.281 -14.188 1 97.56 31 ASP B C 1
ATOM 1528 O O . ASP B 1 31 ? 9.805 -18.969 -13.195 1 97.56 31 ASP B O 1
ATOM 1532 N N . PHE B 1 32 ? 9.789 -16.938 -14.195 1 98.31 32 PHE B N 1
ATOM 1533 C CA . PHE B 1 32 ? 8.961 -16.188 -13.258 1 98.31 32 PHE B CA 1
ATOM 1534 C C . PHE B 1 32 ? 9.648 -16.094 -11.898 1 98.31 32 PHE B C 1
ATOM 1536 O O . PHE B 1 32 ? 9.008 -15.766 -10.898 1 98.31 32 PHE B O 1
ATOM 1543 N N . LYS B 1 33 ? 10.93 -16.344 -11.812 1 98.69 33 LYS B N 1
ATOM 1544 C CA . LYS B 1 33 ? 11.602 -16.359 -10.516 1 98.69 33 LYS B CA 1
ATOM 1545 C C . LYS B 1 33 ? 12.234 -15.008 -10.211 1 98.69 33 LYS B C 1
ATOM 1547 O O . LYS B 1 33 ? 12.789 -14.805 -9.125 1 98.69 33 LYS B O 1
ATOM 1552 N N . SER B 1 34 ? 12.109 -14.164 -11.172 1 98.81 34 SER B N 1
ATOM 1553 C CA . SER B 1 34 ? 12.688 -12.844 -10.961 1 98.81 34 SER B CA 1
ATOM 1554 C C . SER B 1 34 ? 11.898 -11.773 -11.711 1 98.81 34 SER B C 1
ATOM 1556 O O . SER B 1 34 ? 11.617 -11.914 -12.898 1 98.81 34 SER B O 1
ATOM 1558 N N . THR B 1 35 ? 11.531 -10.719 -11.031 1 98.88 35 THR B N 1
ATOM 1559 C CA . THR B 1 35 ? 10.844 -9.57 -11.609 1 98.88 35 THR B CA 1
ATOM 1560 C C . THR B 1 35 ? 11.484 -8.266 -11.148 1 98.88 35 THR B C 1
ATOM 1562 O O . THR B 1 35 ? 11.664 -8.047 -9.945 1 98.88 35 THR B O 1
ATOM 1565 N N . THR B 1 36 ? 11.867 -7.43 -12.07 1 98.94 36 THR B N 1
ATOM 1566 C CA . THR B 1 36 ? 12.422 -6.113 -11.766 1 98.94 36 THR B CA 1
ATOM 1567 C C . THR B 1 36 ? 11.398 -5.02 -12.055 1 98.94 36 THR B C 1
ATOM 1569 O O . THR B 1 36 ? 10.75 -5.02 -13.102 1 98.94 36 THR B O 1
ATOM 1572 N N . VAL B 1 37 ? 11.289 -4.125 -11.102 1 98.94 37 VAL B N 1
ATOM 1573 C CA . VAL B 1 37 ? 10.297 -3.053 -11.188 1 98.94 37 VAL B CA 1
ATOM 1574 C C . VAL B 1 37 ? 10.969 -1.709 -10.914 1 98.94 37 VAL B C 1
ATOM 1576 O O . VAL B 1 37 ? 11.844 -1.606 -10.047 1 98.94 37 VAL B O 1
ATOM 1579 N N . LYS B 1 38 ? 10.656 -0.72 -11.68 1 98.94 38 LYS B N 1
ATOM 1580 C CA . LYS B 1 38 ? 11.086 0.663 -11.477 1 98.94 38 LYS B CA 1
ATOM 1581 C C . LYS B 1 38 ? 9.891 1.564 -11.164 1 98.94 38 LYS B C 1
ATOM 1583 O O . LYS B 1 38 ? 8.859 1.493 -11.836 1 98.94 38 LYS B O 1
ATOM 1588 N N . VAL B 1 39 ? 10.008 2.336 -10.094 1 98.94 39 VAL B N 1
ATOM 1589 C CA . VAL B 1 39 ? 9.039 3.379 -9.773 1 98.94 39 VAL B CA 1
ATOM 1590 C C . VAL B 1 39 ? 9.609 4.746 -10.156 1 98.94 39 VAL B C 1
ATOM 1592 O O . VAL B 1 39 ? 10.562 5.223 -9.539 1 98.94 39 VAL B O 1
ATOM 1595 N N . ASN B 1 40 ? 9.008 5.348 -11.141 1 98.81 40 ASN B N 1
ATOM 1596 C CA . ASN B 1 40 ? 9.469 6.648 -11.602 1 98.81 40 ASN B CA 1
ATOM 1597 C C . ASN B 1 40 ? 8.836 7.785 -10.812 1 98.81 40 ASN B C 1
ATOM 1599 O O . ASN B 1 40 ? 7.613 7.938 -10.805 1 98.81 40 ASN B O 1
ATOM 1603 N N . ARG B 1 41 ? 9.695 8.492 -10.188 1 98.44 41 ARG B N 1
ATOM 1604 C CA . ARG B 1 41 ? 9.195 9.656 -9.469 1 98.44 41 ARG B CA 1
ATOM 1605 C C . ARG B 1 41 ? 8.695 10.719 -10.438 1 98.44 41 ARG B C 1
ATOM 1607 O O . ARG B 1 41 ? 9.375 11.047 -11.414 1 98.44 41 ARG B O 1
ATOM 1614 N N . SER B 1 42 ? 7.574 11.281 -10.18 1 98.06 42 SER B N 1
ATOM 1615 C CA . SER B 1 42 ? 6.992 12.344 -11 1 98.06 42 SER B CA 1
ATOM 1616 C C . SER B 1 42 ? 5.961 13.148 -10.211 1 98.06 42 SER B C 1
ATOM 1618 O O . SER B 1 42 ? 5.664 12.828 -9.062 1 98.06 42 SER B O 1
ATOM 1620 N N . LEU B 1 43 ? 5.434 14.227 -10.828 1 96.38 43 LEU B N 1
ATOM 1621 C CA . LEU B 1 43 ? 4.41 15.047 -10.195 1 96.38 43 LEU B CA 1
ATOM 1622 C C . LEU B 1 43 ? 3.119 14.258 -10.008 1 96.38 43 LEU B C 1
ATOM 1624 O O . LEU B 1 43 ? 2.254 14.656 -9.219 1 96.38 43 LEU B O 1
ATOM 1628 N N . PHE B 1 44 ? 3.018 13.039 -10.602 1 96.5 44 PHE B N 1
ATOM 1629 C CA . PHE B 1 44 ? 1.788 12.25 -10.594 1 96.5 44 PHE B CA 1
ATOM 1630 C C . PHE B 1 44 ? 1.742 11.336 -9.383 1 96.5 44 PHE B C 1
ATOM 1632 O O . PHE B 1 44 ? 0.693 10.766 -9.062 1 96.5 44 PHE B O 1
ATOM 1639 N N . ASN B 1 45 ? 2.859 11.219 -8.75 1 98.5 45 ASN B N 1
ATOM 1640 C CA . ASN B 1 45 ? 2.867 10.258 -7.652 1 98.5 45 ASN B CA 1
ATOM 1641 C C . ASN B 1 45 ? 3.684 10.766 -6.469 1 98.5 45 ASN B C 1
ATOM 1643 O O . ASN B 1 45 ? 4.207 9.969 -5.684 1 98.5 45 ASN B O 1
ATOM 1647 N N . ILE B 1 46 ? 3.908 12.062 -6.332 1 97.94 46 ILE B N 1
ATOM 1648 C CA . ILE B 1 46 ? 4.648 12.602 -5.195 1 97.94 46 ILE B CA 1
ATOM 1649 C C . ILE B 1 46 ? 3.668 13.117 -4.141 1 97.94 46 ILE B C 1
ATOM 1651 O O . ILE B 1 46 ? 2.545 13.508 -4.465 1 97.94 46 ILE B O 1
ATOM 1655 N N . ASN B 1 47 ? 4.086 13.023 -2.9 1 97.25 47 ASN B N 1
ATOM 1656 C CA . ASN B 1 47 ? 3.287 13.539 -1.792 1 97.25 47 ASN B CA 1
ATOM 1657 C C . ASN B 1 47 ? 3.648 14.984 -1.465 1 97.25 47 ASN B C 1
ATOM 1659 O O . ASN B 1 47 ? 4.398 15.625 -2.205 1 97.25 47 ASN B O 1
ATOM 1663 N N . TYR B 1 48 ? 2.99 15.539 -0.412 1 94.56 48 TYR B N 1
ATOM 1664 C CA . TYR B 1 48 ? 3.174 16.953 -0.07 1 94.56 48 TYR B CA 1
ATOM 1665 C C . TYR B 1 48 ? 4.574 17.203 0.477 1 94.56 48 TYR B C 1
ATOM 1667 O O . TYR B 1 48 ? 5.012 18.344 0.584 1 94.56 48 TYR B O 1
ATOM 1675 N N . ASN B 1 49 ? 5.344 16.125 0.869 1 96.12 49 ASN B N 1
ATOM 1676 C CA . ASN B 1 49 ? 6.738 16.25 1.275 1 96.12 49 ASN B CA 1
ATOM 1677 C C . ASN B 1 49 ? 7.684 16.078 0.089 1 96.12 49 ASN B C 1
ATOM 1679 O O . ASN B 1 49 ? 8.891 15.93 0.269 1 96.12 49 ASN B O 1
ATOM 1683 N N . TYR B 1 50 ? 7.164 15.961 -1.107 1 96.94 50 TYR B N 1
ATOM 1684 C CA . TYR B 1 50 ? 7.895 15.898 -2.369 1 96.94 50 TYR B CA 1
ATOM 1685 C C . TYR B 1 50 ? 8.656 14.586 -2.498 1 96.94 50 TYR B C 1
ATOM 1687 O O . TYR B 1 50 ? 9.727 14.531 -3.105 1 96.94 50 TYR B O 1
ATOM 1695 N N . ALA B 1 51 ? 8.258 13.602 -1.907 1 98.38 51 ALA B N 1
ATOM 1696 C CA . ALA B 1 51 ? 8.727 12.227 -2.07 1 98.38 51 ALA B CA 1
ATOM 1697 C C . ALA B 1 51 ? 7.672 11.359 -2.748 1 98.38 51 ALA B C 1
ATOM 1699 O O . ALA B 1 51 ? 6.508 11.758 -2.85 1 98.38 51 ALA B O 1
ATOM 1700 N N . ILE B 1 52 ? 8.062 10.242 -3.244 1 98.88 52 ILE B N 1
ATOM 1701 C CA . ILE B 1 52 ? 7.094 9.32 -3.828 1 98.88 52 ILE B CA 1
ATOM 1702 C C . ILE B 1 52 ? 6.059 8.93 -2.777 1 98.88 52 ILE B C 1
ATOM 1704 O O . ILE B 1 52 ? 6.406 8.641 -1.631 1 98.88 52 ILE B O 1
ATOM 1708 N N . PHE B 1 53 ? 4.801 8.93 -3.145 1 98.88 53 PHE B N 1
ATOM 1709 C CA . PHE B 1 53 ? 3.656 8.594 -2.309 1 98.88 53 PHE B CA 1
ATOM 1710 C C . PHE B 1 53 ? 3.777 7.168 -1.778 1 98.88 53 PHE B C 1
ATOM 1712 O O . PHE B 1 53 ? 4.035 6.238 -2.541 1 98.88 53 PHE B O 1
ATOM 1719 N N . GLY B 1 54 ? 3.605 6.992 -0.439 1 98.75 54 GLY B N 1
ATOM 1720 C CA . GLY B 1 54 ? 3.734 5.68 0.174 1 98.75 54 GLY B CA 1
ATOM 1721 C C . GLY B 1 54 ? 2.836 4.633 -0.459 1 98.75 54 GLY B C 1
ATOM 1722 O O . GLY B 1 54 ? 3.234 3.479 -0.618 1 98.75 54 GLY B O 1
ATOM 1723 N N . GLY B 1 55 ? 1.576 5.027 -0.756 1 98.69 55 GLY B N 1
ATOM 1724 C CA . GLY B 1 55 ? 0.666 4.129 -1.445 1 98.69 55 GLY B CA 1
ATOM 1725 C C . GLY B 1 55 ? 1.225 3.6 -2.752 1 98.69 55 GLY B C 1
ATOM 1726 O O . GLY B 1 55 ? 1.016 2.434 -3.098 1 98.69 55 GLY B O 1
ATOM 1727 N N . THR B 1 56 ? 1.928 4.434 -3.49 1 98.88 56 THR B N 1
ATOM 1728 C CA . THR B 1 56 ? 2.57 4.039 -4.738 1 98.88 56 THR B CA 1
ATOM 1729 C C . THR B 1 56 ? 3.611 2.953 -4.492 1 98.88 56 THR B C 1
ATOM 1731 O O . THR B 1 56 ? 3.676 1.969 -5.234 1 98.88 56 THR B O 1
ATOM 1734 N N . LEU B 1 57 ? 4.34 3.123 -3.432 1 98.88 57 LEU B N 1
ATOM 1735 C CA . LEU B 1 57 ? 5.414 2.186 -3.125 1 98.88 57 LEU B CA 1
ATOM 1736 C C . LEU B 1 57 ? 4.852 0.826 -2.725 1 98.88 57 LEU B C 1
ATOM 1738 O O . LEU B 1 57 ? 5.355 -0.212 -3.156 1 98.88 57 LEU B O 1
ATOM 1742 N N . PHE B 1 58 ? 3.846 0.822 -1.965 1 98.81 58 PHE B N 1
ATOM 1743 C CA . PHE B 1 58 ? 3.197 -0.437 -1.616 1 98.81 58 PHE B CA 1
ATOM 1744 C C . PHE B 1 58 ? 2.57 -1.082 -2.848 1 98.81 58 PHE B C 1
ATOM 1746 O O . PHE B 1 58 ? 2.68 -2.295 -3.041 1 98.81 58 PHE B O 1
ATOM 1753 N N . CYS B 1 59 ? 1.88 -0.309 -3.641 1 98.69 59 CYS B N 1
ATOM 1754 C CA . CYS B 1 59 ? 1.289 -0.807 -4.879 1 98.69 59 CYS B CA 1
ATOM 1755 C C . CYS B 1 59 ? 2.332 -1.521 -5.73 1 98.69 59 CYS B C 1
ATOM 1757 O O . CYS B 1 59 ? 2.039 -2.549 -6.344 1 98.69 59 CYS B O 1
ATOM 1759 N N . ALA B 1 60 ? 3.51 -0.984 -5.762 1 98.81 60 ALA B N 1
ATOM 1760 C CA . ALA B 1 60 ? 4.598 -1.519 -6.578 1 98.81 60 ALA B CA 1
ATOM 1761 C C . ALA B 1 60 ? 5.066 -2.871 -6.051 1 98.81 60 ALA B C 1
ATOM 1763 O O . ALA B 1 60 ? 5.488 -3.734 -6.824 1 98.81 60 ALA B O 1
ATOM 1764 N N . ALA B 1 61 ? 4.996 -3.033 -4.777 1 98.75 61 ALA B N 1
ATOM 1765 C CA . ALA B 1 61 ? 5.594 -4.215 -4.16 1 98.75 61 ALA B CA 1
ATOM 1766 C C . ALA B 1 61 ? 4.574 -5.348 -4.047 1 98.75 61 ALA B C 1
ATOM 1768 O O . ALA B 1 61 ? 4.945 -6.52 -3.971 1 98.75 61 ALA B O 1
ATOM 1769 N N . ASP B 1 62 ? 3.332 -5.082 -4.062 1 98.69 62 ASP B N 1
ATOM 1770 C CA . ASP B 1 62 ? 2.256 -5.965 -3.631 1 98.69 62 ASP B CA 1
ATOM 1771 C C . ASP B 1 62 ? 2.121 -7.164 -4.566 1 98.69 62 ASP B C 1
ATOM 1773 O O . ASP B 1 62 ? 2.057 -8.312 -4.109 1 98.69 62 ASP B O 1
ATOM 1777 N N . PRO B 1 63 ? 2.127 -7.078 -5.805 1 98.56 63 PRO B N 1
ATOM 1778 C CA . PRO B 1 63 ? 1.587 -8.133 -6.66 1 98.56 63 PRO B CA 1
ATOM 1779 C C . PRO B 1 63 ? 2.625 -9.203 -7.008 1 98.56 63 PRO B C 1
ATOM 1781 O O . PRO B 1 63 ? 2.27 -10.281 -7.477 1 98.56 63 PRO B O 1
ATOM 1784 N N . PHE B 1 64 ? 3.842 -8.961 -6.816 1 98.56 64 PHE B N 1
ATOM 1785 C CA . PHE B 1 64 ? 4.832 -9.695 -7.594 1 98.56 64 PHE B CA 1
ATOM 1786 C C . PHE B 1 64 ? 5.105 -11.062 -6.973 1 98.56 64 PHE B C 1
ATOM 1788 O O . PHE B 1 64 ? 5.039 -12.086 -7.656 1 98.56 64 PHE B O 1
ATOM 1795 N N . HIS B 1 65 ? 5.336 -11.125 -5.637 1 98.62 65 HIS B N 1
ATOM 1796 C CA . HIS B 1 65 ? 5.633 -12.438 -5.066 1 98.62 65 HIS B CA 1
ATOM 1797 C C . HIS B 1 65 ? 4.441 -13.375 -5.203 1 98.62 65 HIS B C 1
ATOM 1799 O O . HIS B 1 65 ? 4.602 -14.531 -5.609 1 98.62 65 HIS B O 1
ATOM 1805 N N . PRO B 1 66 ? 3.205 -12.93 -4.914 1 98.38 66 PRO B N 1
ATOM 1806 C CA . PRO B 1 66 ? 2.07 -13.828 -5.125 1 98.38 66 PRO B CA 1
ATOM 1807 C C . PRO B 1 66 ? 1.931 -14.273 -6.582 1 98.38 66 PRO B C 1
ATOM 1809 O O . PRO B 1 66 ? 1.698 -15.453 -6.855 1 98.38 66 PRO B O 1
ATOM 1812 N N . ILE B 1 67 ? 2.074 -13.375 -7.52 1 98.38 67 ILE B N 1
ATOM 1813 C CA . ILE B 1 67 ? 1.916 -13.695 -8.938 1 98.38 67 ILE B CA 1
ATOM 1814 C C . ILE B 1 67 ? 3.01 -14.672 -9.367 1 98.38 67 ILE B C 1
ATOM 1816 O O . ILE B 1 67 ? 2.736 -15.648 -10.062 1 98.38 67 ILE B O 1
ATOM 1820 N N . MET B 1 68 ? 4.23 -14.398 -8.953 1 98.5 68 MET B N 1
ATOM 1821 C CA . MET B 1 68 ? 5.355 -15.258 -9.312 1 98.5 68 MET B CA 1
ATOM 1822 C C . MET B 1 68 ? 5.141 -16.672 -8.781 1 98.5 68 MET B C 1
ATOM 1824 O O . MET B 1 68 ? 5.297 -17.641 -9.531 1 98.5 68 MET B O 1
ATOM 1828 N N . MET B 1 69 ? 4.785 -16.781 -7.523 1 98.44 69 MET B N 1
ATOM 1829 C CA . MET B 1 69 ? 4.527 -18.094 -6.941 1 98.44 69 MET B CA 1
ATOM 1830 C C . MET B 1 69 ? 3.404 -18.812 -7.688 1 98.44 69 MET B C 1
ATOM 1832 O O . MET B 1 69 ? 3.508 -20 -7.984 1 98.44 69 MET B O 1
ATOM 1836 N N . HIS B 1 70 ? 2.359 -18.062 -7.961 1 98.31 70 HIS B N 1
ATOM 1837 C CA . HIS B 1 70 ? 1.226 -18.625 -8.688 1 98.31 70 HIS B CA 1
ATOM 1838 C C . HIS B 1 70 ? 1.66 -19.203 -10.031 1 98.31 70 HIS B C 1
ATOM 1840 O O . HIS B 1 70 ? 1.349 -20.344 -10.359 1 98.31 70 HIS B O 1
ATOM 1846 N N . GLN B 1 71 ? 2.412 -18.438 -10.773 1 98.31 71 GLN B N 1
ATOM 1847 C CA . GLN B 1 71 ? 2.83 -18.844 -12.109 1 98.31 71 GLN B CA 1
ATOM 1848 C C . GLN B 1 71 ? 3.777 -20.047 -12.047 1 98.31 71 GLN B C 1
ATOM 1850 O O . GLN B 1 71 ? 3.656 -20.969 -12.844 1 98.31 71 GLN B O 1
ATOM 1855 N N . VAL B 1 72 ? 4.715 -20 -11.117 1 98.31 72 VAL B N 1
ATOM 1856 C CA . VAL B 1 72 ? 5.691 -21.078 -10.977 1 98.31 72 VAL B CA 1
ATOM 1857 C C . VAL B 1 72 ? 4.977 -22.391 -10.656 1 98.31 72 VAL B C 1
ATOM 1859 O O . VAL B 1 72 ? 5.246 -23.422 -11.281 1 98.31 72 VAL B O 1
ATOM 1862 N N . LEU B 1 73 ? 4.062 -22.359 -9.75 1 98.12 73 LEU B N 1
ATOM 1863 C CA . LEU B 1 73 ? 3.363 -23.562 -9.328 1 98.12 73 LEU B CA 1
ATOM 1864 C C . LEU B 1 73 ? 2.418 -24.062 -10.414 1 98.12 73 LEU B C 1
ATOM 1866 O O . LEU B 1 73 ? 2.314 -25.266 -10.656 1 98.12 73 LEU B O 1
ATOM 1870 N N . LEU B 1 74 ? 1.752 -23.125 -11.055 1 97.19 74 LEU B N 1
ATOM 1871 C CA . LEU B 1 74 ? 0.898 -23.484 -12.188 1 97.19 74 LEU B CA 1
ATOM 1872 C C . LEU B 1 74 ? 1.7 -24.203 -13.266 1 97.19 74 LEU B C 1
ATOM 1874 O O . LEU B 1 74 ? 1.256 -25.219 -13.805 1 97.19 74 LEU B O 1
ATOM 1878 N N . ASN B 1 75 ? 2.842 -23.672 -13.531 1 96.88 75 ASN B N 1
ATOM 1879 C CA . ASN B 1 75 ? 3.703 -24.25 -14.562 1 96.88 75 ASN B CA 1
ATOM 1880 C C . ASN B 1 75 ? 4.18 -25.641 -14.18 1 96.88 75 ASN B C 1
ATOM 1882 O O . ASN B 1 75 ? 4.504 -26.453 -15.047 1 96.88 75 ASN B O 1
ATOM 1886 N N . LYS B 1 76 ? 4.172 -25.906 -12.953 1 96.62 76 LYS B N 1
ATOM 1887 C CA . LYS B 1 76 ? 4.59 -27.219 -12.461 1 96.62 76 LYS B CA 1
ATOM 1888 C C . LYS B 1 76 ? 3.406 -28.172 -12.391 1 96.62 76 LYS B C 1
ATOM 1890 O O . LYS B 1 76 ? 3.559 -29.312 -11.953 1 96.62 76 LYS B O 1
ATOM 1895 N N . GLY B 1 77 ? 2.234 -27.672 -12.68 1 96.19 77 GLY B N 1
ATOM 1896 C CA . GLY B 1 77 ? 1.072 -28.547 -12.781 1 96.19 77 GLY B CA 1
ATOM 1897 C C . GLY B 1 77 ? 0.154 -28.453 -11.578 1 96.19 77 GLY B C 1
ATOM 1898 O O . GLY B 1 77 ? -0.808 -29.219 -11.469 1 96.19 77 GLY B O 1
ATOM 1899 N N . TYR B 1 78 ? 0.451 -27.547 -10.688 1 97 78 TYR B N 1
ATOM 1900 C CA . TYR B 1 78 ? -0.37 -27.422 -9.492 1 97 78 TYR B CA 1
ATOM 1901 C C . TYR B 1 78 ? -1.642 -26.641 -9.773 1 97 78 TYR B C 1
ATOM 1903 O O . TYR B 1 78 ? -1.655 -25.766 -10.641 1 97 78 TYR B O 1
ATOM 1911 N N . LYS B 1 79 ? -2.686 -27.031 -9.102 1 97.12 79 LYS B N 1
ATOM 1912 C CA . LYS B 1 79 ? -3.869 -26.188 -8.969 1 97.12 79 LYS B CA 1
ATOM 1913 C C . LYS B 1 79 ? -3.906 -25.5 -7.602 1 97.12 79 LYS B C 1
ATOM 1915 O O . LYS B 1 79 ? -4.23 -26.141 -6.594 1 97.12 79 LYS B O 1
ATOM 1920 N N . VAL B 1 80 ? -3.568 -24.25 -7.625 1 97.88 80 VAL B N 1
ATOM 1921 C CA . VAL B 1 80 ? -3.424 -23.547 -6.348 1 97.88 80 VAL B CA 1
ATOM 1922 C C . VAL B 1 80 ? -4.18 -22.219 -6.391 1 97.88 80 VAL B C 1
ATOM 1924 O O . VAL B 1 80 ? -4.457 -21.703 -7.469 1 97.88 80 VAL B O 1
ATOM 1927 N N . ILE B 1 81 ? -4.547 -21.75 -5.23 1 97.62 81 ILE B N 1
ATOM 1928 C CA . ILE B 1 81 ? -4.902 -20.344 -5.039 1 97.62 81 ILE B CA 1
ATOM 1929 C C . ILE B 1 81 ? -3.799 -19.641 -4.262 1 97.62 81 ILE B C 1
ATOM 1931 O O . ILE B 1 81 ? -3.227 -20.203 -3.326 1 97.62 81 ILE B O 1
ATOM 1935 N N . VAL B 1 82 ? -3.459 -18.484 -4.699 1 98.25 82 VAL B N 1
ATOM 1936 C CA . VAL B 1 82 ? -2.424 -17.688 -4.043 1 98.25 82 VAL B CA 1
ATOM 1937 C C . VAL B 1 82 ? -2.986 -16.328 -3.654 1 98.25 82 VAL B C 1
ATOM 1939 O O . VAL B 1 82 ? -3.557 -15.625 -4.492 1 98.25 82 VAL B O 1
ATOM 1942 N N . TRP B 1 83 ? -2.867 -15.906 -2.309 1 98.12 83 TRP B N 1
ATOM 1943 C CA . TRP B 1 83 ? -3.316 -14.633 -1.764 1 98.12 83 TRP B CA 1
ATOM 1944 C C . TRP B 1 83 ? -2.197 -13.945 -0.985 1 98.12 83 TRP B C 1
ATOM 1946 O O . TRP B 1 83 ? -1.322 -14.617 -0.429 1 98.12 83 TRP B O 1
ATOM 1956 N N . SER B 1 84 ? -2.213 -12.664 -1.047 1 98.25 84 SER B N 1
ATOM 1957 C CA . SER B 1 84 ? -1.517 -11.945 0.017 1 98.25 84 SER B CA 1
ATOM 1958 C C . SER B 1 84 ? -2.334 -11.938 1.305 1 98.25 84 SER B C 1
ATOM 1960 O O . SER B 1 84 ? -3.521 -11.609 1.291 1 98.25 84 SER B O 1
ATOM 1962 N N . LYS B 1 85 ? -1.756 -12.242 2.416 1 98.56 85 LYS B N 1
ATOM 1963 C CA . LYS B 1 85 ? -2.438 -12.281 3.705 1 98.56 85 LYS B CA 1
ATOM 1964 C C . LYS B 1 85 ? -2.188 -11 4.5 1 98.56 85 LYS B C 1
ATOM 1966 O O . LYS B 1 85 ? -3.066 -10.531 5.227 1 98.56 85 LYS B O 1
ATOM 1971 N N . SER B 1 86 ? -1.027 -10.562 4.469 1 98.81 86 SER B N 1
ATOM 1972 C CA . SER B 1 86 ? -0.637 -9.32 5.121 1 98.81 86 SER B CA 1
ATOM 1973 C C . SER B 1 86 ? 0.627 -8.742 4.492 1 98.81 86 SER B C 1
ATOM 1975 O O . SER B 1 86 ? 1.286 -9.406 3.689 1 98.81 86 SER B O 1
ATOM 1977 N N . ALA B 1 87 ? 0.88 -7.555 4.832 1 98.88 87 ALA B N 1
ATOM 1978 C CA . ALA B 1 87 ? 2.121 -6.914 4.402 1 98.88 87 ALA B CA 1
ATOM 1979 C C . ALA B 1 87 ? 2.529 -5.805 5.367 1 98.88 87 ALA B C 1
ATOM 1981 O O . ALA B 1 87 ? 1.682 -5.215 6.039 1 98.88 87 ALA B O 1
ATOM 1982 N N . GLN B 1 88 ? 3.768 -5.641 5.473 1 98.88 88 GLN B N 1
ATOM 1983 C CA . GLN B 1 88 ? 4.355 -4.547 6.242 1 98.88 88 GLN B CA 1
ATOM 1984 C C . GLN B 1 88 ? 5.324 -3.732 5.387 1 98.88 88 GLN B C 1
ATOM 1986 O O . GLN B 1 88 ? 6.168 -4.293 4.688 1 98.88 88 GLN B O 1
ATOM 1991 N N . ILE B 1 89 ? 5.16 -2.48 5.41 1 98.94 89 ILE B N 1
ATOM 1992 C CA . ILE B 1 89 ? 6.059 -1.577 4.699 1 98.94 89 ILE B CA 1
ATOM 1993 C C . ILE B 1 89 ? 6.734 -0.635 5.695 1 98.94 89 ILE B C 1
ATOM 1995 O O . ILE B 1 89 ? 6.086 -0.12 6.609 1 98.94 89 ILE B O 1
ATOM 1999 N N . ASN B 1 90 ? 8.023 -0.502 5.578 1 98.94 90 ASN B N 1
ATOM 2000 C CA . ASN B 1 90 ? 8.82 0.426 6.367 1 98.94 90 ASN B CA 1
ATOM 2001 C C . ASN B 1 90 ? 9.469 1.497 5.492 1 98.94 90 ASN B C 1
ATOM 2003 O O . ASN B 1 90 ? 10.227 1.182 4.578 1 98.94 90 ASN B O 1
ATOM 2007 N N . PHE B 1 91 ? 9.094 2.701 5.801 1 98.81 91 PHE B N 1
ATOM 2008 C CA . PHE B 1 91 ? 9.672 3.84 5.102 1 98.81 91 PHE B CA 1
ATOM 2009 C C . PHE B 1 91 ? 10.938 4.32 5.809 1 98.81 91 PHE B C 1
ATOM 2011 O O . PHE B 1 91 ? 10.859 5.047 6.801 1 98.81 91 PHE B O 1
ATOM 2018 N N . LEU B 1 92 ? 12.094 4.043 5.277 1 98.69 92 LEU B N 1
ATOM 2019 C CA . LEU B 1 92 ? 13.375 4.301 5.926 1 98.69 92 LEU B CA 1
ATOM 2020 C C . LEU B 1 92 ? 13.914 5.672 5.535 1 98.69 92 LEU B C 1
ATOM 2022 O O . LEU B 1 92 ? 14.492 6.375 6.367 1 98.69 92 LEU B O 1
ATOM 2026 N N . LYS B 1 93 ? 13.812 6.012 4.266 1 97.75 93 LYS B N 1
ATOM 2027 C CA . LYS B 1 93 ? 14.188 7.297 3.684 1 97.75 93 LYS B CA 1
ATOM 2028 C C . LYS B 1 93 ? 13.156 7.766 2.666 1 97.75 93 LYS B C 1
ATOM 2030 O O . LYS B 1 93 ? 12.516 6.949 1.997 1 97.75 93 LYS B O 1
ATOM 2035 N N . PRO B 1 94 ? 13.031 9.094 2.592 1 97.12 94 PRO B N 1
ATOM 2036 C CA . PRO B 1 94 ? 12.125 9.594 1.562 1 97.12 94 PRO B CA 1
ATOM 2037 C C . PRO B 1 94 ? 12.516 9.148 0.155 1 97.12 94 PRO B C 1
ATOM 2039 O O . PRO B 1 94 ? 13.703 9.109 -0.174 1 97.12 94 PRO B O 1
ATOM 2042 N N . GLY B 1 95 ? 11.492 8.695 -0.614 1 97.12 95 GLY B N 1
ATOM 2043 C CA . GLY B 1 95 ? 11.711 8.422 -2.025 1 97.12 95 GLY B CA 1
ATOM 2044 C C . GLY B 1 95 ? 11.859 9.68 -2.861 1 97.12 95 GLY B C 1
ATOM 2045 O O . GLY B 1 95 ? 10.961 10.031 -3.633 1 97.12 95 GLY B O 1
ATOM 2046 N N . ALA B 1 96 ? 13.016 10.297 -2.914 1 96.81 96 ALA B N 1
ATOM 2047 C CA . ALA B 1 96 ? 13.242 11.594 -3.551 1 96.81 96 ALA B CA 1
ATOM 2048 C C . ALA B 1 96 ? 13.719 11.422 -4.992 1 96.81 96 ALA B C 1
ATOM 2050 O O . ALA B 1 96 ? 13.898 12.406 -5.715 1 96.81 96 ALA B O 1
ATOM 2051 N N . THR B 1 97 ? 13.953 10.227 -5.383 1 97.75 97 THR B N 1
ATOM 2052 C CA . THR B 1 97 ? 14.328 9.867 -6.746 1 97.75 97 THR B CA 1
ATOM 2053 C C . THR B 1 97 ? 13.562 8.625 -7.203 1 97.75 97 THR B C 1
ATOM 2055 O O . THR B 1 97 ? 12.703 8.117 -6.484 1 97.75 97 THR B O 1
ATOM 2058 N N . ASP B 1 98 ? 13.836 8.234 -8.445 1 98.75 98 ASP B N 1
ATOM 2059 C CA . ASP B 1 98 ? 13.312 6.934 -8.867 1 98.75 98 ASP B CA 1
ATOM 2060 C C . ASP B 1 98 ? 13.797 5.824 -7.934 1 98.75 98 ASP B C 1
ATOM 2062 O O . ASP B 1 98 ? 14.914 5.887 -7.414 1 98.75 98 ASP B O 1
ATOM 2066 N N . LEU B 1 99 ? 12.93 4.891 -7.746 1 98.94 99 LEU B N 1
ATOM 2067 C CA . LEU B 1 99 ? 13.289 3.713 -6.965 1 98.94 99 LEU B CA 1
ATOM 2068 C C . LEU B 1 99 ? 13.18 2.445 -7.805 1 98.94 99 LEU B C 1
ATOM 2070 O O . LEU B 1 99 ? 12.422 2.406 -8.781 1 98.94 99 LEU B O 1
ATOM 2074 N N . ARG B 1 100 ? 13.922 1.449 -7.387 1 98.88 100 ARG B N 1
ATOM 2075 C CA . ARG B 1 100 ? 13.93 0.171 -8.094 1 98.88 100 ARG B CA 1
ATOM 2076 C C . ARG B 1 100 ? 14.023 -0.994 -7.109 1 98.88 100 ARG B C 1
ATOM 2078 O O . ARG B 1 100 ? 14.664 -0.882 -6.062 1 98.88 100 ARG B O 1
ATOM 2085 N N . PHE B 1 101 ? 13.43 -2.078 -7.496 1 98.88 101 PHE B N 1
ATOM 2086 C CA . PHE B 1 101 ? 13.625 -3.314 -6.746 1 98.88 101 PHE B CA 1
ATOM 2087 C C . PHE B 1 101 ? 13.5 -4.527 -7.66 1 98.88 101 PHE B C 1
ATOM 2089 O O . PHE B 1 101 ? 13.023 -4.414 -8.789 1 98.88 101 PHE B O 1
ATOM 2096 N N . THR B 1 102 ? 14.047 -5.629 -7.184 1 98.88 102 THR B N 1
ATOM 2097 C CA . THR B 1 102 ? 13.883 -6.93 -7.82 1 98.88 102 THR B CA 1
ATOM 2098 C C . THR B 1 102 ? 13.297 -7.941 -6.844 1 98.88 102 THR B C 1
ATOM 2100 O O . THR B 1 102 ? 13.852 -8.172 -5.766 1 98.88 102 THR B O 1
ATOM 2103 N N . ALA B 1 103 ? 12.141 -8.414 -7.168 1 98.88 103 ALA B N 1
ATOM 2104 C CA . ALA B 1 103 ? 11.555 -9.531 -6.43 1 98.88 103 ALA B CA 1
ATOM 2105 C C . ALA B 1 103 ? 12.102 -10.867 -6.93 1 98.88 103 ALA B C 1
ATOM 2107 O O . ALA B 1 103 ? 12.156 -11.109 -8.141 1 98.88 103 ALA B O 1
ATOM 2108 N N . THR B 1 104 ? 12.43 -11.734 -5.984 1 98.75 104 THR B N 1
ATOM 2109 C CA . THR B 1 104 ? 13.047 -13 -6.379 1 98.75 104 THR B CA 1
ATOM 2110 C C . THR B 1 104 ? 12.414 -14.164 -5.629 1 98.75 104 THR B C 1
ATOM 2112 O O . THR B 1 104 ? 11.914 -14 -4.516 1 98.75 104 THR B O 1
ATOM 2115 N N . LEU B 1 105 ? 12.359 -15.25 -6.305 1 98.62 105 LEU B N 1
ATOM 2116 C CA . LEU B 1 105 ? 12.086 -16.562 -5.73 1 98.62 105 LEU B CA 1
ATOM 2117 C C . LEU B 1 105 ? 13.273 -17.5 -5.914 1 98.62 105 LEU B C 1
ATOM 2119 O O . LEU B 1 105 ? 13.742 -17.688 -7.035 1 98.62 105 LEU B O 1
ATOM 2123 N N . THR B 1 106 ? 13.711 -18.078 -4.812 1 98.5 106 THR B N 1
ATOM 2124 C CA . THR B 1 106 ? 14.773 -19.062 -4.93 1 98.5 106 THR B CA 1
ATOM 2125 C C . THR B 1 106 ? 14.195 -20.453 -5.152 1 98.5 106 THR B C 1
ATOM 2127 O O . THR B 1 106 ? 13.016 -20.703 -4.875 1 98.5 106 THR B O 1
ATOM 2130 N N . ASP B 1 107 ? 15.094 -21.312 -5.602 1 98.25 107 ASP B N 1
ATOM 2131 C CA . ASP B 1 107 ? 14.672 -22.703 -5.727 1 98.25 107 ASP B CA 1
ATOM 2132 C C . ASP B 1 107 ? 14.273 -23.281 -4.371 1 98.25 107 ASP B C 1
ATOM 2134 O O . ASP B 1 107 ? 13.367 -24.125 -4.289 1 98.25 107 ASP B O 1
ATOM 2138 N N . ALA B 1 108 ? 14.945 -22.891 -3.369 1 98.38 108 ALA B N 1
ATOM 2139 C CA . ALA B 1 108 ? 14.625 -23.359 -2.02 1 98.38 108 ALA B CA 1
ATOM 2140 C C . ALA B 1 108 ? 13.242 -22.875 -1.596 1 98.38 108 ALA B C 1
ATOM 2142 O O . ALA B 1 108 ? 12.484 -23.625 -0.962 1 98.38 108 ALA B O 1
ATOM 2143 N N . ASP B 1 109 ? 12.891 -21.609 -1.897 1 98.31 109 ASP B N 1
ATOM 2144 C CA . ASP B 1 109 ? 11.555 -21.094 -1.633 1 98.31 109 ASP B CA 1
ATOM 2145 C C . ASP B 1 109 ? 10.484 -21.969 -2.264 1 98.31 109 ASP B C 1
ATOM 2147 O O . ASP B 1 109 ? 9.5 -22.328 -1.61 1 98.31 109 ASP B O 1
ATOM 2151 N N . ILE B 1 110 ? 10.695 -22.281 -3.506 1 98.5 110 ILE B N 1
ATOM 2152 C CA . ILE B 1 110 ? 9.727 -23.047 -4.293 1 98.5 110 ILE B CA 1
ATOM 2153 C C . ILE B 1 110 ? 9.617 -24.469 -3.75 1 98.5 110 ILE B C 1
ATOM 2155 O O . ILE B 1 110 ? 8.516 -24.969 -3.549 1 98.5 110 ILE B O 1
ATOM 2159 N N . ALA B 1 111 ? 10.742 -25.078 -3.461 1 98.5 111 ALA B N 1
ATOM 2160 C CA . ALA B 1 111 ? 10.766 -26.438 -2.939 1 98.5 111 ALA B CA 1
ATOM 2161 C C . ALA B 1 111 ? 10.039 -26.531 -1.601 1 98.5 111 ALA B C 1
ATOM 2163 O O . ALA B 1 111 ? 9.297 -27.484 -1.352 1 98.5 111 ALA B O 1
ATOM 2164 N N . GLU B 1 112 ? 10.289 -25.578 -0.801 1 98.62 112 GLU B N 1
ATOM 2165 C CA . GLU B 1 112 ? 9.617 -25.547 0.495 1 98.62 112 GLU B CA 1
ATOM 2166 C C . GLU B 1 112 ? 8.109 -25.438 0.332 1 98.62 112 GLU B C 1
ATOM 2168 O O . GLU B 1 112 ? 7.352 -26.156 0.978 1 98.62 112 GLU B O 1
ATOM 2173 N N . ALA B 1 113 ? 7.695 -24.5 -0.496 1 98.56 113 ALA B N 1
ATOM 2174 C CA . ALA B 1 113 ? 6.266 -24.328 -0.747 1 98.56 113 ALA B CA 1
ATOM 2175 C C . ALA B 1 113 ? 5.637 -25.609 -1.261 1 98.56 113 ALA B C 1
ATOM 2177 O O . ALA B 1 113 ? 4.586 -26.031 -0.771 1 98.56 113 ALA B O 1
ATOM 2178 N N . GLU B 1 114 ? 6.297 -26.219 -2.191 1 98.44 114 GLU B N 1
ATOM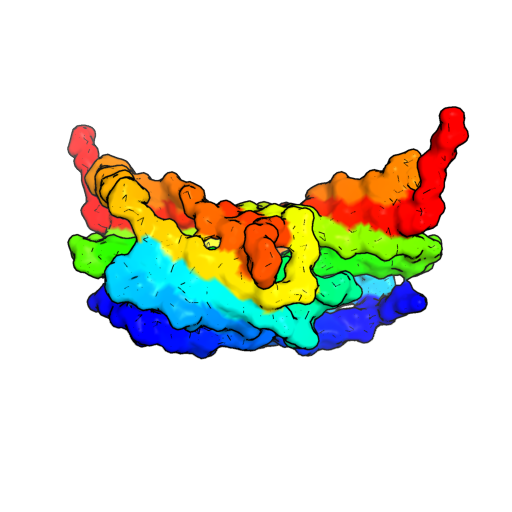 2179 C CA . GLU B 1 114 ? 5.797 -27.469 -2.752 1 98.44 114 GLU B CA 1
ATOM 2180 C C . GLU B 1 114 ? 5.672 -28.531 -1.675 1 98.44 114 GLU B C 1
ATOM 2182 O O . GLU B 1 114 ? 4.648 -29.219 -1.587 1 98.44 114 GLU B O 1
ATOM 2187 N N . HIS B 1 115 ? 6.719 -28.641 -0.934 1 98.38 115 HIS B N 1
ATOM 2188 C CA . HIS B 1 115 ? 6.707 -29.656 0.117 1 98.38 115 HIS B CA 1
ATOM 2189 C C . HIS B 1 115 ? 5.531 -29.453 1.066 1 98.38 115 HIS B C 1
ATOM 2191 O O . HIS B 1 115 ? 4.777 -30.391 1.336 1 98.38 115 HIS B O 1
ATOM 2197 N N . VAL B 1 116 ? 5.348 -28.25 1.536 1 98.44 116 VAL B N 1
ATOM 2198 C CA . VAL B 1 116 ? 4.348 -27.953 2.559 1 98.44 116 VAL B CA 1
ATOM 2199 C C . VAL B 1 116 ? 2.947 -28.109 1.97 1 98.44 116 VAL B C 1
ATOM 2201 O O . VAL B 1 116 ? 2.064 -28.703 2.594 1 98.44 116 VAL B O 1
ATOM 2204 N N . ILE B 1 117 ? 2.709 -27.594 0.719 1 98 117 ILE B N 1
ATOM 2205 C CA . ILE B 1 117 ? 1.358 -27.656 0.171 1 98 117 ILE B CA 1
ATOM 2206 C C . ILE B 1 117 ? 1.003 -29.094 -0.185 1 98 117 ILE B C 1
ATOM 2208 O O . ILE B 1 117 ? -0.176 -29.438 -0.285 1 98 117 ILE B O 1
ATOM 2212 N N . ASN B 1 118 ? 1.983 -29.938 -0.375 1 97.31 118 ASN B N 1
ATOM 2213 C CA . ASN B 1 118 ? 1.745 -31.359 -0.654 1 97.31 118 ASN B CA 1
ATOM 2214 C C . ASN B 1 118 ? 1.498 -32.156 0.627 1 97.31 118 ASN B C 1
ATOM 2216 O O . ASN B 1 118 ? 0.874 -33.219 0.595 1 97.31 118 ASN B O 1
ATOM 2220 N N . THR B 1 119 ? 1.991 -31.672 1.75 1 97.44 119 THR B N 1
ATOM 2221 C CA . THR B 1 119 ? 1.888 -32.438 2.988 1 97.44 119 THR B CA 1
ATOM 2222 C C . THR B 1 119 ? 0.816 -31.844 3.9 1 97.44 119 THR B C 1
ATOM 2224 O O . THR B 1 119 ? 0.14 -32.594 4.625 1 97.44 119 THR B O 1
ATOM 2227 N N . GLU B 1 120 ? 0.66 -30.516 3.883 1 97.69 120 GLU B N 1
ATOM 2228 C CA . GLU B 1 120 ? -0.246 -29.844 4.801 1 97.69 120 GLU B CA 1
ATOM 2229 C C . GLU B 1 120 ? -1.384 -29.156 4.047 1 97.69 120 GLU B C 1
ATOM 2231 O O . GLU B 1 120 ? -2.375 -28.734 4.652 1 97.69 120 GLU B O 1
ATOM 2236 N N . GLY B 1 121 ? -1.237 -28.969 2.785 1 98.06 121 GLY B N 1
ATOM 2237 C CA . GLY B 1 121 ? -2.295 -28.406 1.961 1 98.06 121 GLY B CA 1
ATOM 2238 C C . GLY B 1 121 ? -2.244 -26.891 1.88 1 98.06 121 GLY B C 1
ATOM 2239 O O . GLY B 1 121 ? -2.803 -26.297 0.957 1 98.06 121 GLY B O 1
ATOM 2240 N N . LYS B 1 122 ? -1.657 -26.25 2.867 1 98.12 122 LYS B N 1
ATOM 2241 C 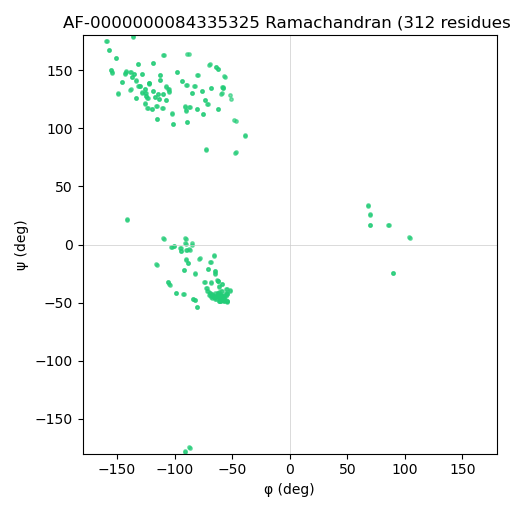CA . LYS B 1 122 ? -1.589 -24.797 2.918 1 98.12 122 LYS B CA 1
ATOM 2242 C C . LYS B 1 122 ? -0.201 -24.328 3.344 1 98.12 122 LYS B C 1
ATOM 2244 O O . LYS B 1 122 ? 0.46 -24.984 4.152 1 98.12 122 LYS B O 1
ATOM 2249 N N . TYR B 1 123 ? 0.19 -23.234 2.764 1 98.25 123 TYR B N 1
ATOM 2250 C CA . TYR B 1 123 ? 1.516 -22.672 2.979 1 98.25 123 TYR B CA 1
ATOM 2251 C C . TYR B 1 123 ? 1.44 -21.156 3.125 1 98.25 123 TYR B C 1
ATOM 2253 O O . TYR B 1 123 ? 0.693 -20.484 2.404 1 98.25 123 TYR B O 1
ATOM 2261 N N . THR B 1 124 ? 2.119 -20.578 4.145 1 98.69 124 THR B N 1
ATOM 2262 C CA . THR B 1 124 ? 2.254 -19.125 4.309 1 98.69 124 THR B CA 1
ATOM 2263 C C . THR B 1 124 ? 3.711 -18.75 4.562 1 98.69 124 THR B C 1
ATOM 2265 O O . THR B 1 124 ? 4.395 -19.375 5.371 1 98.69 124 THR B O 1
ATOM 2268 N N . ARG B 1 125 ? 4.145 -17.734 3.914 1 98.44 125 ARG B N 1
ATOM 2269 C CA . ARG B 1 125 ? 5.52 -17.266 4.07 1 98.44 125 ARG B CA 1
ATOM 2270 C C . ARG B 1 125 ? 5.645 -15.789 3.729 1 98.44 125 ARG B C 1
ATOM 2272 O O . ARG B 1 125 ? 4.91 -15.281 2.881 1 98.44 125 ARG B O 1
ATOM 2279 N N . ASN B 1 126 ? 6.609 -15.18 4.406 1 98.75 126 ASN B N 1
ATOM 2280 C CA . ASN B 1 126 ? 6.938 -13.797 4.102 1 98.75 126 ASN B CA 1
ATOM 2281 C C . ASN B 1 126 ? 8.008 -13.695 3.02 1 98.75 126 ASN B C 1
ATOM 2283 O O . ASN B 1 126 ? 8.977 -14.461 3.023 1 98.75 126 ASN B O 1
ATOM 2287 N N . PHE B 1 127 ? 7.848 -12.805 2.107 1 98.81 127 PHE B N 1
ATOM 2288 C CA . PHE B 1 127 ? 8.836 -12.43 1.107 1 98.81 127 PHE B CA 1
ATOM 2289 C C . PHE B 1 127 ? 9.148 -10.938 1.182 1 98.81 127 PHE B C 1
ATOM 2291 O O . PHE B 1 127 ? 8.234 -10.117 1.311 1 98.81 127 PHE B O 1
ATOM 2298 N N . ASN B 1 128 ? 10.406 -10.625 1.05 1 98.5 128 ASN B N 1
ATOM 2299 C CA . ASN B 1 128 ? 10.844 -9.242 1.258 1 98.5 128 ASN B CA 1
ATOM 2300 C C . ASN B 1 128 ? 11.336 -8.609 -0.038 1 98.5 128 ASN B C 1
ATOM 2302 O O . ASN B 1 128 ? 11.922 -9.297 -0.882 1 98.5 128 ASN B O 1
ATOM 2306 N N . VAL B 1 129 ? 11.086 -7.352 -0.136 1 98.5 129 VAL B N 1
ATOM 2307 C CA . VAL B 1 129 ? 11.672 -6.551 -1.206 1 98.5 129 VAL B CA 1
ATOM 2308 C C . VAL B 1 129 ? 12.234 -5.254 -0.631 1 98.5 129 VAL B C 1
ATOM 2310 O O . VAL B 1 129 ? 11.641 -4.656 0.271 1 98.5 129 VAL B O 1
ATOM 2313 N N . ASP B 1 130 ? 13.383 -4.852 -1.16 1 98.88 130 ASP B N 1
ATOM 2314 C CA . ASP B 1 130 ? 14.023 -3.588 -0.82 1 98.88 130 ASP B CA 1
ATOM 2315 C C . ASP B 1 130 ? 14.047 -2.643 -2.02 1 98.88 130 ASP B C 1
ATOM 2317 O O . ASP B 1 130 ? 14.461 -3.025 -3.113 1 98.88 130 ASP B O 1
ATOM 2321 N N . PHE B 1 131 ? 13.531 -1.477 -1.832 1 98.94 131 PHE B N 1
ATOM 2322 C CA . PHE B 1 131 ? 13.602 -0.433 -2.848 1 98.94 131 PHE B CA 1
ATOM 2323 C C . PHE B 1 131 ? 14.914 0.331 -2.748 1 98.94 131 PHE B C 1
ATOM 2325 O O . PHE B 1 131 ? 15.258 0.856 -1.687 1 98.94 131 PHE B O 1
ATOM 2332 N N . TYR B 1 132 ? 15.555 0.471 -3.822 1 98.88 132 TYR B N 1
ATOM 2333 C CA . TYR B 1 132 ? 16.812 1.194 -3.869 1 98.88 132 TYR B CA 1
ATOM 2334 C C . TYR B 1 132 ? 16.672 2.488 -4.66 1 98.88 132 TYR B C 1
ATOM 2336 O O . TYR B 1 132 ? 16.016 2.52 -5.699 1 98.88 132 TYR B O 1
ATOM 2344 N N . ASN B 1 133 ? 17.344 3.539 -4.164 1 98.5 133 ASN B N 1
ATOM 2345 C CA . ASN B 1 133 ? 17.438 4.754 -4.965 1 98.5 133 ASN B CA 1
ATOM 2346 C C . ASN B 1 133 ? 18.641 4.703 -5.918 1 98.5 133 ASN B C 1
ATOM 2348 O O . ASN B 1 133 ? 19.297 3.672 -6.035 1 98.5 133 ASN B O 1
ATOM 2352 N N . LYS B 1 134 ? 18.828 5.828 -6.57 1 95.94 134 LYS B N 1
ATOM 2353 C CA . LYS B 1 134 ? 19.891 5.898 -7.578 1 95.94 134 LYS B CA 1
ATOM 2354 C C . LYS B 1 134 ? 21.266 5.734 -6.941 1 95.94 134 LYS B C 1
ATOM 2356 O O . LYS B 1 134 ? 22.203 5.273 -7.594 1 95.94 134 LYS B O 1
ATOM 2361 N N . ALA B 1 135 ? 21.406 6.043 -5.707 1 97 135 ALA B N 1
ATOM 2362 C CA . ALA B 1 135 ? 22.688 5.969 -4.992 1 97 135 ALA B CA 1
ATOM 2363 C C . ALA B 1 135 ? 22.906 4.574 -4.406 1 97 135 ALA B C 1
ATOM 2365 O O . ALA B 1 135 ? 23.938 4.312 -3.779 1 97 135 ALA B O 1
ATOM 2366 N N . GLY B 1 136 ? 21.938 3.701 -4.543 1 97.38 136 GLY B N 1
ATOM 2367 C CA . GLY B 1 136 ? 22.078 2.342 -4.043 1 97.38 136 GLY B CA 1
ATOM 2368 C C . GLY B 1 136 ? 21.703 2.199 -2.582 1 97.38 136 GLY B C 1
ATOM 2369 O O . GLY B 1 136 ? 22.062 1.212 -1.936 1 97.38 136 GLY B O 1
ATOM 2370 N N . GLU B 1 137 ? 21 3.193 -2.107 1 98.44 137 GLU B N 1
ATOM 2371 C CA . GLU B 1 137 ? 20.531 3.143 -0.723 1 98.44 137 GLU B CA 1
ATOM 2372 C C . GLU B 1 137 ? 19.125 2.559 -0.628 1 98.44 137 GLU B C 1
ATOM 2374 O O . GLU B 1 137 ? 18.281 2.83 -1.479 1 98.44 137 GLU B O 1
ATOM 2379 N N . ILE B 1 138 ? 18.938 1.745 0.422 1 98.81 138 ILE B N 1
ATOM 2380 C CA . ILE B 1 138 ? 17.594 1.245 0.668 1 98.81 138 ILE B CA 1
ATOM 2381 C C . ILE B 1 138 ? 16.719 2.367 1.227 1 98.81 138 ILE B C 1
ATOM 2383 O O . ILE B 1 138 ? 17.062 2.973 2.248 1 98.81 138 ILE B O 1
ATOM 2387 N N . CYS B 1 139 ? 15.594 2.646 0.577 1 98.88 139 CYS B N 1
ATOM 2388 C CA . CYS B 1 139 ? 14.688 3.705 1.005 1 98.88 139 CYS B CA 1
ATOM 2389 C C . CYS B 1 139 ? 13.438 3.125 1.647 1 98.88 139 CYS B C 1
ATOM 2391 O O . CYS B 1 139 ? 12.828 3.754 2.516 1 98.88 139 CYS B O 1
ATOM 2393 N N . VAL B 1 140 ? 13.023 1.985 1.206 1 98.88 140 VAL B N 1
ATOM 2394 C CA . VAL B 1 140 ? 11.789 1.345 1.648 1 98.88 140 VAL B CA 1
ATOM 2395 C C . VAL B 1 140 ? 11.969 -0.171 1.664 1 98.88 140 VAL B C 1
ATOM 2397 O O . VAL B 1 140 ? 12.602 -0.736 0.771 1 98.88 140 VAL B O 1
ATOM 2400 N N . THR B 1 141 ? 11.461 -0.823 2.641 1 98.94 141 THR B N 1
ATOM 2401 C CA . THR B 1 141 ? 11.391 -2.279 2.689 1 98.94 141 THR B CA 1
ATOM 2402 C C . THR B 1 141 ? 9.953 -2.752 2.848 1 98.94 141 THR B C 1
ATOM 2404 O O . THR B 1 141 ? 9.164 -2.131 3.564 1 98.94 141 THR B O 1
ATOM 2407 N N . VAL B 1 142 ? 9.617 -3.748 2.156 1 98.94 142 VAL B N 1
ATOM 2408 C CA . VAL B 1 142 ? 8.273 -4.324 2.232 1 98.94 142 VAL B CA 1
ATOM 2409 C C . VAL B 1 142 ? 8.375 -5.828 2.484 1 98.94 142 VAL B C 1
ATOM 2411 O O . VAL B 1 142 ? 9.172 -6.52 1.851 1 98.94 142 VAL B O 1
ATOM 2414 N N . SER B 1 143 ? 7.629 -6.273 3.438 1 98.88 143 SER B N 1
ATOM 2415 C CA . SER B 1 143 ? 7.445 -7.699 3.693 1 98.88 143 SER B CA 1
ATOM 2416 C C . SER B 1 143 ? 6.027 -8.148 3.352 1 98.88 143 SER B C 1
ATOM 2418 O O . SER B 1 143 ? 5.062 -7.676 3.955 1 98.88 143 SER B O 1
ATOM 2420 N N . ASN B 1 144 ? 5.918 -9.016 2.432 1 98.75 144 ASN B N 1
ATOM 2421 C CA . ASN B 1 144 ? 4.633 -9.531 1.983 1 98.75 144 ASN B CA 1
ATOM 2422 C C . ASN B 1 144 ? 4.414 -10.969 2.445 1 98.75 144 ASN B C 1
ATOM 2424 O O . ASN B 1 144 ? 5.227 -11.852 2.154 1 98.75 144 ASN B O 1
ATOM 2428 N N . GLU B 1 145 ? 3.359 -11.164 3.115 1 98.88 145 GLU B N 1
ATOM 2429 C CA . GLU B 1 145 ? 2.979 -12.516 3.521 1 98.88 145 GLU B CA 1
ATOM 2430 C C . GLU B 1 145 ? 2.1 -13.18 2.465 1 98.88 145 GLU B C 1
ATOM 2432 O O . GLU B 1 145 ? 0.959 -12.766 2.248 1 98.88 145 GLU B O 1
ATOM 2437 N N . VAL B 1 146 ? 2.643 -14.242 1.883 1 98.75 146 VAL B N 1
ATOM 2438 C CA . VAL B 1 146 ? 1.965 -14.922 0.786 1 98.75 146 VAL B CA 1
ATOM 2439 C C . VAL B 1 146 ? 1.356 -16.234 1.286 1 98.75 146 VAL B C 1
ATOM 2441 O O . VAL B 1 146 ? 2.023 -17.016 1.969 1 98.75 146 VAL B O 1
ATOM 2444 N N . TYR B 1 147 ? 0.099 -16.422 0.942 1 98.75 147 TYR B N 1
ATOM 2445 C CA . TYR B 1 147 ? -0.667 -17.609 1.277 1 98.75 147 TYR B CA 1
ATOM 2446 C C . TYR B 1 147 ? -0.946 -18.453 0.033 1 98.75 147 TYR B C 1
ATOM 2448 O O . TYR B 1 147 ? -1.396 -17.922 -0.988 1 98.75 147 TYR B O 1
ATOM 2456 N N . ILE B 1 148 ? -0.645 -19.719 0.119 1 98.69 148 ILE B N 1
ATOM 2457 C CA . ILE B 1 148 ? -0.882 -20.656 -0.979 1 98.69 148 ILE B CA 1
ATOM 2458 C C . ILE B 1 148 ? -1.713 -21.828 -0.483 1 98.69 148 ILE B C 1
ATOM 2460 O O . ILE B 1 148 ? -1.418 -22.406 0.566 1 98.69 148 ILE B O 1
ATOM 2464 N N . ARG B 1 149 ? -2.697 -22.172 -1.229 1 98.38 149 ARG B N 1
ATOM 2465 C CA . ARG B 1 149 ? -3.51 -23.344 -0.931 1 98.38 149 ARG B CA 1
ATOM 2466 C C . ARG B 1 149 ? -3.555 -24.297 -2.121 1 98.38 149 ARG B C 1
ATOM 2468 O O . ARG B 1 149 ? -3.857 -23.891 -3.242 1 98.38 149 ARG B O 1
ATOM 2475 N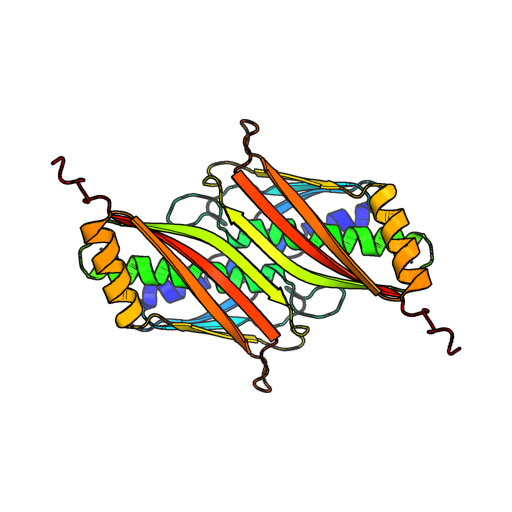 N . ASN B 1 150 ? -3.24 -25.5 -1.841 1 98.19 150 ASN B N 1
ATOM 2476 C CA . ASN B 1 150 ? -3.361 -26.562 -2.838 1 98.19 150 ASN B CA 1
ATOM 2477 C C . ASN B 1 150 ? -4.797 -27.062 -2.951 1 98.19 150 ASN B C 1
ATOM 2479 O O . ASN B 1 150 ? -5.309 -27.703 -2.033 1 98.19 150 ASN B O 1
ATOM 2483 N N . LEU B 1 151 ? -5.387 -26.891 -4.078 1 96.69 151 LEU B N 1
ATOM 2484 C CA . LEU B 1 151 ? -6.797 -27.203 -4.25 1 96.69 151 LEU B CA 1
ATOM 2485 C C . LEU B 1 151 ? -6.996 -28.719 -4.418 1 96.69 151 LEU B C 1
ATOM 2487 O O . LEU B 1 151 ? -8.109 -29.219 -4.266 1 96.69 151 LEU B O 1
ATOM 2491 N N . ASN B 1 152 ? -5.996 -29.406 -4.625 1 95.12 152 ASN B N 1
ATOM 2492 C CA . ASN B 1 152 ? -6.066 -30.859 -4.809 1 95.12 152 ASN B CA 1
ATOM 2493 C C . ASN B 1 152 ? -5.672 -31.594 -3.537 1 95.12 152 ASN B C 1
ATOM 2495 O O . ASN B 1 152 ? -5.641 -32.844 -3.518 1 95.12 152 ASN B O 1
ATOM 2499 N N . PHE B 1 153 ? -5.328 -30.859 -2.551 1 93.31 153 PHE B N 1
ATOM 2500 C CA . PHE B 1 153 ? -4.883 -31.5 -1.319 1 93.31 153 PHE B CA 1
ATOM 2501 C C . PHE B 1 153 ? -6.051 -32.156 -0.601 1 93.31 153 PHE B C 1
ATOM 2503 O O . PHE B 1 153 ? -7.105 -31.547 -0.42 1 93.31 153 PHE B O 1
ATOM 2510 N N . THR B 1 154 ? -6.031 -33.406 -0.357 1 88.44 154 THR B N 1
ATOM 2511 C CA . THR B 1 154 ? -6.977 -34.188 0.433 1 88.44 154 THR B CA 1
ATOM 2512 C C . THR B 1 154 ? -6.301 -34.781 1.679 1 88.44 154 THR B C 1
ATOM 2514 O O . THR B 1 154 ? -5.246 -35.406 1.585 1 88.44 154 THR B O 1
ATOM 2517 N N . GLU B 1 155 ? -6.703 -34.156 2.914 1 74.94 155 GLU B N 1
ATOM 2518 C CA . GLU B 1 155 ? -6.129 -34.656 4.16 1 74.94 155 GLU B CA 1
ATOM 2519 C C . GLU B 1 155 ? -6.207 -36.156 4.227 1 74.94 155 GLU B C 1
ATOM 2521 O O . GLU B 1 155 ? -7.223 -36.75 3.861 1 74.94 155 GLU B O 1
ATOM 2526 N N . LYS B 1 156 ? -5.246 -36.875 4.098 1 59.25 156 LYS B N 1
ATOM 2527 C CA . LYS B 1 156 ? -5.324 -38.312 4.352 1 59.25 156 LYS B CA 1
ATOM 2528 C C . LYS B 1 156 ? -6.027 -38.625 5.676 1 59.25 156 LYS B C 1
ATOM 2530 O O . LYS B 1 156 ? -5.613 -38.125 6.727 1 59.25 156 LYS B O 1
ATOM 2535 N N . THR B 1 157 ? -7.41 -38.562 5.719 1 48.5 157 THR B N 1
ATOM 2536 C CA . THR B 1 157 ? -8.047 -39.156 6.898 1 48.5 157 THR B CA 1
ATOM 2537 C C . THR B 1 157 ? -7.344 -40.438 7.32 1 48.5 157 THR B C 1
ATOM 2539 O O . THR B 1 157 ? -7.297 -41.406 6.559 1 48.5 157 THR B O 1
ATOM 2542 N N . VAL B 1 158 ? -6.414 -40.281 8.227 1 43.69 158 VAL B N 1
ATOM 2543 C CA . VAL B 1 158 ? -6.137 -41.531 8.953 1 43.69 158 VAL B CA 1
ATOM 2544 C C . VAL B 1 158 ? -7.371 -41.938 9.742 1 43.69 158 VAL B C 1
ATOM 2546 O O . VAL B 1 158 ? -8 -41.125 10.414 1 43.69 158 VAL B O 1
#

Radius of gyration: 20.56 Å; Cα contacts (8 Å, |Δi|>4): 704; chains: 2; bounding box: 45×70×52 Å

Nearest PDB structures (foldseek):
  1sh8-assembly1_B  TM=8.534E-01  e=3.652E-11  Pseudomonas aeruginosa
  3lmb-assembly1_B  TM=8.033E-01  e=5.457E-10  Oleispira antarctica RB-8
  8ayv-assembly1_B  TM=8.167E-01  e=7.018E-10  Pseudomonas putida KT2440
  1t82-assembly1_A  TM=7.873E-01  e=4.519E-10  Shewanella oneidensis MR-1
  1t82-assembly2_D  TM=7.724E-01  e=4.630E-09  Shewanella oneidensis MR-1

Solvent-accessible surface area (backbone atoms only — not comparable to full-atom values): 16327 Å² total; per-residue (Å²): 130,64,75,52,35,68,56,50,38,53,51,49,39,66,32,40,62,34,36,56,34,38,32,39,60,73,47,48,36,82,75,41,39,35,36,33,38,36,37,51,62,46,92,54,34,42,39,97,86,63,18,47,28,67,27,52,56,46,37,66,59,54,57,52,66,41,49,27,51,44,42,44,41,38,65,72,68,48,58,66,50,62,40,71,42,33,36,38,40,38,51,74,40,78,42,74,48,43,32,34,37,60,45,73,56,53,71,66,57,52,49,50,46,51,52,36,22,72,74,68,23,49,36,76,47,76,48,69,40,55,30,25,37,88,87,68,44,72,22,34,39,36,38,38,27,32,33,38,35,35,74,79,52,69,78,76,80,124,129,66,75,52,37,68,58,50,38,53,50,50,38,66,32,39,61,33,36,58,35,38,32,39,60,74,46,49,36,81,75,41,37,35,37,33,37,37,38,52,60,45,90,54,35,41,41,98,85,64,18,46,30,65,28,53,55,47,38,66,60,54,58,53,65,41,50,28,53,44,44,44,41,36,66,72,68,49,56,67,51,61,41,70,42,32,36,36,39,39,50,74,41,80,42,73,48,43,32,35,35,60,45,74,55,52,71,65,57,52,50,50,47,52,52,36,23,72,73,68,24,49,36,75,48,75,48,70,40,54,29,25,37,87,86,68,44,73,23,34,39,35,40,38,28,33,32,38,34,34,74,78,52,68,80,77,80,123

Organism: NCBI:txid1302689

Sequence (316 aa):
MAISASLLKWGLRFYPPLLFQRIWVVTIAKDFKSTTVKVNRSLFNINYNYAIFGGTLFCAADPFHPIMMHQVLLNKGYKVIVWSKSAQINFLKPGATDLRFTATLTDADIAEAEHVINTEGKYTRNFNVDFYNKAGEICVTVSNEVYIRNLNFTEKTVMAISASLLKWGLRFYPPLLFQRIWVVTIAKDFKSTTVKVNRSLFNINYNYAIFGGTLFCAADPFHPIMMHQVLLNKGYKVIVWSKSAQINFLKPGATDLRFTATLTDADIAEAEHVINTEGKYTRNFNVDFYNKAGEICVTVSNEVYIRNLNFTEKTV